Protein 2P2V (pdb70)

Radius of gyration: 18.04 Å; Cα contacts (8 Å, |Δi|>4): 450; chains: 1; bounding box: 40×43×48 Å

B-factor: mean 37.44, std 13.68, range [16.28, 76.36]

Sequence (275 aa):
RMENELIVSKNMQNIIIAGNGPSLKNINYKRLPREYDVFRCNQFYFEDKYYLGKKIKAVFFNPGVFLQQYHTAKQLILKNEYEIKNIFCSTFNLPFIESNDFLHHQFYNFFPDAKLGYEVIENLKEFYAYIKYNEIYFNKRITSGVYMCAIAIALGYKTIYLCGIDFYEGDVIYPFEAMSTNIKTIFPGDFKPSNCHSKEYDIEALKLLKSIYKVNIYALCDDSILANHFPLSININNNFTLENKHNNSINDILLTDNTPGVSFYKNNQLKADNKIM

InterPro domains:
  IPR009251 Alpha-2,3-sialyltransferase [PF06002] (18-263)
  IPR036715 Alpha-2,3-sialyltransferase superfamily [SSF102414] (16-272)
  IPR059418 Repeat of unknown function DUF8374 [PF28160] (266-428)

CATH classification: 3.90.1480.10

Nearest PDB structures (foldseek):
  2p2v-assembly1_A  TM=1.004E+00  e=3.697E-59  Campylobacter jejuni
  2x62-assembly2_B  TM=9.585E-01  e=3.364E-35  Campylobacter jejuni
  2x61-assembly1_A  TM=9.652E-01  e=4.615E-35  Campylobacter jejuni
  1ro7-assembly1_A  TM=9.612E-01  e=1.441E-34  Campylobacter jejuni
  1ro8-assembly1_A  TM=9.718E-01  e=8.473E-34  Campylobacter jejuni

Structure (mmCIF, N/CA/C/O backbone):
data_2P2V
#
_entry.id   2P2V
#
_cell.length_a   112.388
_cell.length_b   112.388
_cell.length_c   58.757
_cell.angle_alpha   90.000
_cell.angle_beta   90.000
_cell.angle_gamma   90.000
#
_symmetry.space_group_name_H-M   'I 4'
#
loop_
_entity.id
_entity.type
_entity.pdbx_description
1 polymer Alpha-2,3-sialyltransferase
2 non-polymer 'CHLORIDE ION'
3 non-polymer 1,2-ETHANEDIOL
4 non-polymer "CYTIDINE-5'-MONOPHOSPHATE-3-FLUORO-N-ACETYL-NEURAMINIC ACID"
5 water water
#
loop_
_atom_site.group_PDB
_atom_site.id
_atom_site.type_symbol
_atom_site.label_atom_id
_atom_site.label_alt_id
_atom_site.label_comp_id
_atom_site.label_asym_id
_atom_site.label_entity_id
_atom_site.label_seq_id
_atom_site.pdbx_PDB_ins_code
_atom_site.Cartn_x
_atom_site.Cartn_y
_atom_site.Cartn_z
_atom_site.occupancy
_atom_site.B_iso_or_equiv
_atom_site.auth_seq_id
_atom_site.auth_comp_id
_atom_site.auth_asym_id
_atom_site.auth_atom_id
_atom_site.pdbx_PDB_model_num
ATOM 1 N N . ARG A 1 8 ? 27.391 -8.621 4.878 1.00 55.13 5 ARG A N 1
ATOM 2 C CA . ARG A 1 8 ? 26.464 -8.051 5.919 1.00 54.80 5 ARG A CA 1
ATOM 3 C C . ARG A 1 8 ? 26.502 -6.507 6.006 1.00 54.26 5 ARG A C 1
ATOM 4 O O . ARG A 1 8 ? 27.491 -5.917 6.462 1.00 54.40 5 ARG A O 1
ATOM 6 N N . MET A 1 9 ? 25.427 -5.861 5.556 1.00 53.30 6 MET A N 1
ATOM 7 C CA . MET A 1 9 ? 25.228 -4.438 5.813 1.00 52.37 6 MET A CA 1
ATOM 8 C C . MET A 1 9 ? 24.580 -4.248 7.206 1.00 51.60 6 MET A C 1
ATOM 9 O O . MET A 1 9 ? 24.091 -5.212 7.806 1.00 50.89 6 MET A O 1
ATOM 14 N N . GLU A 1 10 ? 24.576 -3.013 7.712 1.00 50.64 7 GLU A N 1
ATOM 15 C CA . GLU A 1 10 ? 23.727 -2.662 8.858 1.00 49.87 7 GLU A CA 1
ATOM 16 C C . GLU A 1 10 ? 22.258 -2.606 8.416 1.00 50.55 7 GLU A C 1
ATOM 17 O O . GLU A 1 10 ? 21.951 -2.095 7.331 1.00 49.82 7 GLU A O 1
ATOM 23 N N . ASN A 1 11 ? 21.354 -3.101 9.262 1.00 50.99 8 ASN A N 1
ATOM 24 C CA . ASN A 1 11 ? 19.912 -2.991 9.015 1.00 51.84 8 ASN A CA 1
ATOM 25 C C . ASN A 1 11 ? 19.414 -1.566 9.038 1.00 51.65 8 ASN A C 1
ATOM 26 O O . ASN A 1 11 ? 18.497 -1.200 8.295 1.00 52.20 8 ASN A O 1
ATOM 31 N N . GLU A 1 12 ? 20.021 -0.758 9.902 1.00 50.45 9 GLU A N 1
ATOM 32 C CA . GLU A 1 12 ? 19.650 0.643 10.050 1.00 49.75 9 GLU A CA 1
ATOM 33 C C . GLU A 1 12 ? 20.907 1.376 10.468 1.00 46.73 9 GLU A C 1
ATOM 34 O O . GLU A 1 12 ? 21.728 0.831 11.223 1.00 46.46 9 GLU A O 1
ATOM 40 N N . LEU A 1 13 ? 21.077 2.590 9.966 1.00 43.97 10 LEU A N 1
ATOM 41 C CA . LEU A 1 13 ? 22.194 3.430 10.389 1.00 41.82 10 LEU A CA 1
ATOM 42 C C . LEU A 1 13 ? 21.721 4.262 11.602 1.00 41.82 10 LEU A C 1
ATOM 43 O O . LEU A 1 13 ? 20.966 5.219 11.451 1.00 40.93 10 LEU A O 1
ATOM 48 N N . ILE A 1 14 ? 22.186 3.890 12.798 1.00 41.61 11 ILE A N 1
ATOM 49 C CA . ILE A 1 14 ? 21.783 4.568 14.030 1.00 42.58 11 ILE A CA 1
ATOM 50 C C . ILE A 1 14 ? 22.978 5.356 14.590 1.00 42.06 11 ILE A C 1
ATOM 51 O O . ILE A 1 14 ? 24.033 4.786 14.853 1.00 42.88 11 ILE A O 1
ATOM 56 N N . VAL A 1 15 ? 22.815 6.671 14.701 1.00 42.11 12 VAL A N 1
ATOM 57 C CA . VAL A 1 15 ? 23.828 7.565 15.273 1.00 41.98 12 VAL A CA 1
ATOM 58 C C . VAL A 1 15 ? 23.518 7.647 16.791 1.00 43.27 12 VAL A C 1
ATOM 59 O O . VAL A 1 15 ? 22.386 7.958 17.171 1.00 42.50 12 VAL A O 1
ATOM 63 N N . SER A 1 16 ? 24.493 7.332 17.643 1.00 44.50 13 SER A N 1
ATOM 64 C CA . SER A 1 16 ? 24.325 7.553 19.091 1.00 46.76 13 SER A CA 1
ATOM 65 C C . SER A 1 16 ? 24.729 8.967 19.491 1.00 47.18 13 SER A C 1
ATOM 66 O O . SER A 1 16 ? 25.622 9.542 18.892 1.00 47.02 13 SER A O 1
ATOM 69 N N . LYS A 1 17 ? 24.104 9.502 20.546 1.00 48.52 14 LYS A N 1
ATOM 70 C CA . LYS A 1 17 ? 24.473 10.826 21.104 1.00 49.70 14 LYS A CA 1
ATOM 71 C C . LYS A 1 17 ? 25.973 11.024 21.412 1.00 48.82 14 LYS A C 1
ATOM 72 O O . LYS A 1 17 ? 26.474 12.146 21.401 1.00 49.59 14 LYS A O 1
ATOM 78 N N . ASN A 1 18 ? 26.688 9.931 21.650 1.00 48.31 15 ASN A N 1
ATOM 79 C CA . ASN A 1 18 ? 28.098 9.985 22.056 1.00 47.22 15 ASN A CA 1
ATOM 80 C C . ASN A 1 18 ? 29.088 10.169 20.924 1.00 46.13 15 ASN A C 1
ATOM 81 O O . ASN A 1 18 ? 30.265 10.421 21.175 1.00 46.11 15 ASN A O 1
ATOM 86 N N . MET A 1 19 ? 28.626 10.028 19.672 1.00 44.36 16 MET A N 1
ATOM 87 C CA . MET A 1 19 ? 29.494 10.220 18.533 1.00 41.53 16 MET A CA 1
ATOM 88 C C . MET A 1 19 ? 28.632 10.754 17.381 1.00 40.64 16 MET A C 1
ATOM 89 O O . MET A 1 19 ? 27.901 9.998 16.740 1.00 40.73 16 MET A O 1
ATOM 94 N N . GLN A 1 20 ? 28.708 12.059 17.150 1.00 38.16 17 GLN A N 1
ATOM 95 C CA . GLN A 1 20 ? 2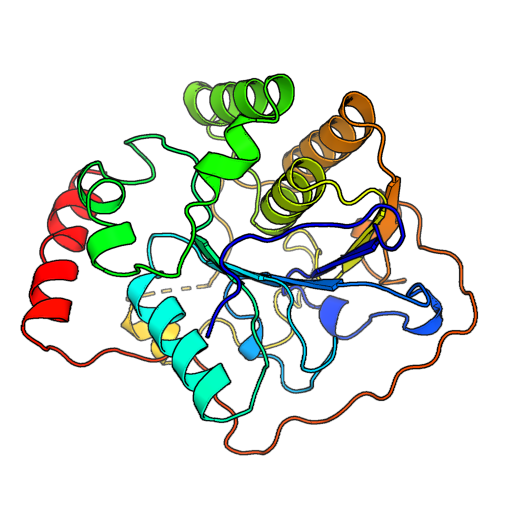7.864 12.713 16.153 1.00 36.26 17 GLN A CA 1
ATOM 96 C C . GLN A 1 20 ? 28.694 13.415 15.088 1.00 33.51 17 GLN A C 1
ATOM 97 O O . GLN A 1 20 ? 28.245 14.380 14.468 1.00 32.92 17 GLN A O 1
ATOM 103 N N . ASN A 1 21 ? 29.909 12.916 14.852 1.00 31.73 18 ASN A N 1
ATOM 104 C CA . ASN A 1 21 ? 30.828 13.526 13.922 1.00 30.60 18 ASN A CA 1
ATOM 105 C C . ASN A 1 21 ? 30.861 12.743 12.619 1.00 28.60 18 ASN A C 1
ATOM 106 O O . ASN A 1 21 ? 31.007 11.537 12.639 1.00 27.93 18 ASN A O 1
ATOM 111 N N . ILE A 1 22 ? 30.839 13.460 11.522 1.00 27.73 19 ILE A N 1
ATOM 112 C CA . ILE A 1 22 ? 30.843 12.753 10.235 1.00 27.48 19 ILE A CA 1
ATOM 113 C C . ILE A 1 22 ? 31.813 13.460 9.314 1.00 26.23 19 ILE A C 1
ATOM 114 O O . ILE A 1 22 ? 31.834 14.683 9.257 1.00 28.54 19 ILE A O 1
ATOM 119 N N . ILE A 1 23 ? 32.634 12.693 8.595 1.00 26.62 20 ILE A N 1
ATOM 120 C CA . ILE A 1 23 ? 33.477 13.230 7.559 1.00 26.58 20 ILE A CA 1
ATOM 121 C C . ILE A 1 23 ? 32.777 12.817 6.278 1.00 28.32 20 ILE A C 1
ATOM 122 O O . ILE A 1 23 ? 32.416 11.639 6.140 1.00 28.36 20 ILE A O 1
ATOM 127 N N . ILE A 1 24 ? 32.622 13.789 5.385 1.00 28.17 21 ILE A N 1
ATOM 128 C CA . ILE A 1 24 ? 31.912 13.659 4.145 1.00 28.66 21 ILE A CA 1
ATOM 129 C C . ILE A 1 24 ? 32.871 14.060 3.047 1.00 29.65 21 ILE A C 1
ATOM 130 O O . ILE A 1 24 ? 33.318 15.215 2.981 1.00 31.38 21 ILE A O 1
ATOM 135 N N . ALA A 1 25 ? 33.226 13.096 2.195 1.00 29.79 22 ALA A N 1
ATOM 136 C CA . ALA A 1 25 ? 34.210 13.344 1.160 1.00 29.59 22 ALA A CA 1
ATOM 137 C C . ALA A 1 25 ? 33.656 13.293 -0.241 1.00 30.84 22 ALA A C 1
ATOM 138 O O . ALA A 1 25 ? 33.017 12.296 -0.645 1.00 30.08 22 ALA A O 1
ATOM 140 N N . GLY A 1 26 ? 33.875 14.378 -0.975 1.00 31.36 23 GLY A N 1
ATOM 141 C CA . GLY A 1 26 ? 33.700 14.380 -2.429 1.00 30.48 23 GLY A CA 1
ATOM 142 C C . GLY A 1 26 ? 34.933 13.737 -3.033 1.00 31.84 23 GLY A C 1
ATOM 143 O O . GLY A 1 26 ? 35.826 13.237 -2.329 1.00 29.99 23 GLY A O 1
ATOM 144 N N . ASN A 1 27 ? 34.998 13.755 -4.359 1.00 31.09 24 ASN A N 1
ATOM 145 C CA . ASN A 1 27 ? 36.130 13.159 -5.029 1.00 33.79 24 ASN A CA 1
ATOM 146 C C . ASN A 1 27 ? 36.951 14.195 -5.806 1.00 34.43 24 ASN A C 1
ATOM 147 O O . ASN A 1 27 ? 37.619 13.840 -6.755 1.00 35.93 24 ASN A O 1
ATOM 152 N N . GLY A 1 28 ? 36.880 15.456 -5.379 1.00 35.06 25 GLY A N 1
ATOM 153 C CA . GLY A 1 28 ? 37.701 16.527 -5.931 1.00 36.64 25 GLY A CA 1
ATOM 154 C C . GLY A 1 28 ? 39.174 16.393 -5.585 1.00 37.34 25 GLY A C 1
ATOM 155 O O . GLY A 1 28 ? 39.562 15.557 -4.743 1.00 37.49 25 GLY A O 1
ATOM 156 N N . PRO A 1 29 ? 40.018 17.234 -6.216 1.00 37.38 26 PRO A N 1
ATOM 157 C CA . PRO A 1 29 ? 41.471 17.127 -6.039 1.00 37.51 26 PRO A CA 1
ATOM 158 C C . PRO A 1 29 ? 41.880 17.269 -4.575 1.00 37.35 26 PRO A C 1
ATOM 159 O O . PRO A 1 29 ? 42.842 16.645 -4.151 1.00 36.78 26 PRO A O 1
ATOM 163 N N . SER A 1 30 ? 41.123 18.034 -3.801 1.00 37.06 27 SER A N 1
ATOM 164 C CA . SER A 1 30 ? 41.485 18.301 -2.426 1.00 38.23 27 SER A CA 1
ATOM 165 C C . SER A 1 30 ? 41.378 17.087 -1.526 1.00 38.63 27 SER A C 1
ATOM 166 O O . SER A 1 30 ? 41.762 17.124 -0.349 1.00 38.75 27 SER A O 1
ATOM 169 N N . LEU A 1 31 ? 40.854 15.985 -2.049 1.00 39.12 28 LEU A N 1
ATOM 170 C CA . LEU A 1 31 ? 40.887 14.734 -1.278 1.00 39.62 28 LEU A CA 1
ATOM 171 C C . LEU A 1 31 ? 42.348 14.349 -0.979 1.00 40.27 28 LEU A C 1
ATOM 172 O O . LEU A 1 31 ? 42.645 13.732 0.041 1.00 40.35 28 LEU A O 1
ATOM 177 N N . LYS A 1 32 ? 43.243 14.717 -1.889 1.00 41.54 29 LYS A N 1
ATOM 178 C CA . LYS A 1 32 ? 44.680 14.458 -1.760 1.00 43.25 29 LYS A CA 1
ATOM 179 C C . LYS A 1 32 ? 45.372 15.420 -0.766 1.00 43.63 29 LYS A C 1
ATOM 180 O O . LYS A 1 32 ? 46.509 15.166 -0.325 1.00 44.43 29 LYS A O 1
ATOM 186 N N . ASN A 1 33 ? 44.689 16.507 -0.405 1.00 43.35 30 ASN A N 1
ATOM 187 C CA . ASN A 1 33 ? 45.270 17.574 0.412 1.00 42.87 30 ASN A CA 1
ATOM 188 C C . ASN A 1 33 ? 44.488 17.822 1.704 1.00 41.44 30 ASN A C 1
ATOM 189 O O . ASN A 1 33 ? 44.302 18.979 2.106 1.00 41.99 30 ASN A O 1
ATOM 194 N N . ILE A 1 34 ? 44.028 16.751 2.355 1.00 38.55 31 ILE A N 1
ATOM 195 C CA . ILE A 1 34 ? 43.384 16.842 3.663 1.00 37.33 31 ILE A CA 1
ATOM 196 C C . ILE A 1 34 ? 44.433 17.193 4.718 1.00 37.29 31 ILE A C 1
ATOM 197 O O . ILE A 1 34 ? 45.540 16.656 4.683 1.00 36.60 31 ILE A O 1
ATOM 202 N N . ASN A 1 35 ? 44.078 18.085 5.646 1.00 37.09 32 ASN A N 1
ATOM 203 C CA . ASN A 1 35 ? 44.965 18.379 6.765 1.00 36.85 32 ASN A CA 1
ATOM 204 C C . ASN A 1 35 ? 44.572 17.464 7.893 1.00 36.08 32 ASN A C 1
ATOM 205 O O . ASN A 1 35 ? 43.632 17.747 8.626 1.00 35.51 32 ASN A O 1
ATOM 210 N N . TYR A 1 36 ? 45.270 16.338 8.038 1.00 35.90 33 TYR A N 1
ATOM 211 C CA . TYR A 1 36 ? 44.802 15.322 8.975 1.00 35.61 33 TYR A CA 1
ATOM 212 C C . TYR A 1 36 ? 44.852 15.778 10.405 1.00 36.57 33 TYR A C 1
ATOM 213 O O . TYR A 1 36 ? 44.207 15.200 11.278 1.00 36.07 33 TYR A O 1
ATOM 222 N N . LYS A 1 37 ? 45.607 16.844 10.659 1.00 38.62 34 LYS A N 1
ATOM 223 C CA . LYS A 1 37 ? 45.670 17.377 12.035 1.00 40.36 34 LYS A CA 1
ATOM 224 C C . LYS A 1 37 ? 44.324 17.952 12.555 1.00 39.89 34 LYS A C 1
ATOM 225 O O . LYS A 1 37 ? 44.087 18.019 13.772 1.00 40.66 34 LYS A O 1
ATOM 231 N N . ARG A 1 38 ? 43.462 18.347 11.606 1.00 39.71 35 ARG A N 1
ATOM 232 C CA . ARG A 1 38 ? 42.145 18.938 11.830 1.00 38.33 35 ARG A CA 1
ATOM 233 C C . ARG A 1 38 ? 40.976 17.932 11.993 1.00 39.14 35 ARG A C 1
ATOM 234 O O . ARG A 1 38 ? 39.867 18.333 12.361 1.00 38.08 35 ARG A O 1
ATOM 242 N N . LEU A 1 39 ? 41.196 16.646 11.707 1.00 38.17 36 LEU A N 1
ATOM 243 C CA . LEU A 1 39 ? 40.147 15.633 11.943 1.00 37.98 36 LEU A CA 1
ATOM 244 C C . LEU A 1 39 ? 39.850 15.548 13.433 1.00 38.77 36 LEU A C 1
ATOM 245 O O . LEU A 1 39 ? 40.790 15.674 14.248 1.00 40.01 36 LEU A O 1
ATOM 250 N N . PRO A 1 40 ? 38.573 15.339 13.814 1.00 37.78 37 PRO A N 1
ATOM 251 C CA . PRO A 1 40 ? 38.290 15.083 15.217 1.00 37.87 37 PRO A CA 1
ATOM 252 C C . PRO A 1 40 ? 38.792 13.710 15.628 1.00 37.81 37 PRO A C 1
ATOM 253 O O . PRO A 1 40 ? 39.134 12.902 14.766 1.00 36.97 37 PRO A O 1
ATOM 257 N N . ARG A 1 41 ? 38.803 13.445 16.931 1.00 38.40 38 ARG A N 1
ATOM 258 C CA . ARG A 1 41 ? 39.219 12.141 17.470 1.00 39.85 38 ARG A CA 1
ATOM 259 C C . ARG A 1 41 ? 38.362 10.975 16.983 1.00 38.47 38 ARG A C 1
ATOM 260 O O . ARG A 1 41 ? 38.870 9.884 16.728 1.00 38.40 38 ARG A O 1
ATOM 268 N N . GLU A 1 42 ? 37.055 11.208 16.918 1.00 37.75 39 GLU A N 1
ATOM 269 C CA . GLU A 1 42 ? 36.123 10.156 16.550 1.00 37.03 39 GLU A CA 1
ATOM 270 C C . GLU A 1 42 ? 35.253 10.638 15.425 1.00 34.44 39 GLU A C 1
ATOM 271 O O . GLU A 1 42 ? 34.895 11.809 15.363 1.00 32.38 39 GLU A O 1
ATOM 277 N N . TYR A 1 43 ? 34.930 9.726 14.511 1.00 33.34 40 TYR A N 1
ATOM 278 C CA . TYR A 1 43 ? 34.120 10.095 13.369 1.00 31.06 40 TYR A CA 1
ATOM 279 C C . TYR A 1 43 ? 33.763 8.837 12.546 1.00 29.41 40 TYR A C 1
ATOM 280 O O . TYR A 1 43 ? 34.452 7.821 12.614 1.00 28.82 40 TYR A O 1
ATOM 289 N N . ASP A 1 44 ? 32.671 8.962 11.788 1.00 28.25 41 ASP A N 1
ATOM 290 C CA . ASP A 1 44 ? 32.284 7.996 10.704 1.00 27.39 41 ASP A CA 1
ATOM 291 C C . ASP A 1 44 ? 32.619 8.701 9.407 1.00 24.83 41 ASP A C 1
ATOM 292 O O . ASP A 1 44 ? 32.799 9.917 9.368 1.00 25.86 41 ASP A O 1
ATOM 297 N N . VAL A 1 45 ? 32.668 7.963 8.286 1.00 24.46 42 VAL A N 1
ATOM 298 C CA . VAL A 1 45 ? 33.061 8.559 7.035 1.00 23.30 42 VAL A CA 1
ATOM 299 C C . VAL A 1 45 ? 31.945 8.215 5.989 1.00 22.60 42 VAL A C 1
ATOM 300 O O . VAL A 1 45 ? 31.495 7.067 5.971 1.00 23.27 42 VAL A O 1
ATOM 304 N N . PHE A 1 46 ? 31.579 9.175 5.139 1.00 23.37 43 PHE A N 1
ATOM 305 C CA . PHE A 1 46 ? 30.670 8.913 3.993 1.00 23.07 43 PHE A CA 1
ATOM 306 C C . PHE A 1 46 ? 31.477 9.154 2.729 1.00 23.34 43 PHE A C 1
ATOM 307 O O . PHE A 1 46 ? 32.251 10.134 2.634 1.00 24.24 43 PHE A O 1
ATOM 315 N N . ARG A 1 47 ? 31.341 8.254 1.747 1.00 22.31 44 ARG A N 1
ATOM 316 C CA . ARG A 1 47 ? 32.006 8.460 0.468 1.00 22.40 44 ARG A CA 1
ATOM 317 C C . ARG A 1 47 ? 30.957 8.274 -0.635 1.00 22.87 44 ARG A C 1
ATOM 318 O O . ARG A 1 47 ? 29.891 7.690 -0.409 1.00 20.80 44 ARG A O 1
ATOM 326 N N . CYS A 1 48 ? 31.262 8.746 -1.851 1.00 23.25 45 CYS A N 1
ATOM 327 C CA . CYS A 1 48 ? 30.258 8.640 -2.877 1.00 23.44 45 CYS A CA 1
ATOM 328 C C . CYS A 1 48 ? 30.910 8.223 -4.184 1.00 24.42 45 CYS A C 1
ATOM 329 O O . CYS A 1 48 ? 32.139 8.370 -4.346 1.00 24.89 45 CYS A O 1
ATOM 332 N N . ASN A 1 49 ? 30.072 7.723 -5.082 1.00 23.57 46 ASN A N 1
ATOM 333 C CA . ASN A 1 49 ? 30.455 7.593 -6.487 1.00 23.66 46 ASN A CA 1
ATOM 334 C C . ASN A 1 49 ? 31.797 6.868 -6.659 1.00 24.55 46 ASN A C 1
ATOM 335 O O . ASN A 1 49 ? 31.949 5.782 -6.106 1.00 23.32 46 ASN A O 1
ATOM 340 N N . GLN A 1 50 ? 32.722 7.415 -7.475 1.00 26.99 47 GLN A N 1
ATOM 341 C CA . GLN A 1 50 ? 33.962 6.693 -7.747 1.00 28.80 47 GLN A CA 1
ATOM 342 C C . GLN A 1 50 ? 35.056 6.919 -6.681 1.00 28.61 47 GLN A C 1
ATOM 343 O O . GLN A 1 50 ? 36.207 7.154 -7.022 1.00 29.75 47 GLN A O 1
ATOM 349 N N . PHE A 1 51 ? 34.723 6.807 -5.394 1.00 29.03 48 PHE A N 1
ATOM 350 C CA . PHE A 1 51 ? 35.701 7.060 -4.338 1.00 28.68 48 PHE A CA 1
ATOM 351 C C . PHE A 1 51 ? 36.897 6.078 -4.421 1.00 28.88 48 PHE A C 1
ATOM 352 O O . PHE A 1 51 ? 38.042 6.405 -4.067 1.00 29.03 48 PHE A O 1
ATOM 360 N N . TYR A 1 52 ? 36.608 4.854 -4.847 1.00 28.36 49 TYR A N 1
ATOM 361 C CA . TYR A 1 52 ? 37.582 3.750 -4.854 1.00 28.37 49 TYR A CA 1
ATOM 362 C C . TYR A 1 52 ? 38.632 3.913 -5.965 1.00 28.38 49 TYR A C 1
ATOM 363 O O . TYR A 1 52 ? 39.606 3.134 -6.024 1.00 29.18 49 TYR A O 1
ATOM 372 N N . PHE A 1 53 ? 38.418 4.892 -6.827 1.00 29.40 50 PHE A N 1
ATOM 373 C CA . PHE A 1 53 ? 39.443 5.325 -7.790 1.00 31.54 50 PHE A CA 1
ATOM 374 C C . PHE A 1 53 ? 40.694 5.863 -7.071 1.00 33.04 50 PHE A C 1
ATOM 375 O O . PHE A 1 53 ? 41.790 5.884 -7.662 1.00 33.60 50 PHE A O 1
ATOM 383 N N . GLU A 1 54 ? 40.548 6.267 -5.803 1.00 32.78 51 GLU A N 1
ATOM 384 C CA . GLU A 1 54 ? 41.673 6.776 -5.001 1.00 33.40 51 GLU A CA 1
ATOM 385 C C . GLU A 1 54 ? 42.834 5.792 -4.962 1.00 34.20 51 GLU A C 1
ATOM 386 O O . GLU A 1 54 ? 42.633 4.585 -4.798 1.00 34.56 51 GLU A O 1
ATOM 392 N N . ASP A 1 55 ? 44.055 6.327 -5.097 1.00 35.99 52 ASP A N 1
ATOM 393 C CA . ASP A 1 55 ? 45.286 5.516 -5.134 1.00 36.80 52 ASP A CA 1
ATOM 394 C C . ASP A 1 55 ? 45.818 5.216 -3.726 1.00 36.45 52 ASP A C 1
ATOM 395 O O . ASP A 1 55 ? 46.646 4.324 -3.525 1.00 36.43 52 ASP A O 1
ATOM 400 N N . LYS A 1 56 ? 45.331 5.952 -2.737 1.00 34.88 53 LYS A N 1
ATOM 401 C CA . LYS A 1 56 ? 45.694 5.671 -1.357 1.00 34.89 53 LYS A CA 1
ATOM 402 C C . LYS A 1 56 ? 44.432 5.749 -0.532 1.00 33.77 53 LYS A C 1
ATOM 403 O O . LYS A 1 56 ? 43.445 6.345 -0.946 1.00 33.41 53 LYS A O 1
ATOM 409 N N . TYR A 1 57 ? 44.477 5.182 0.656 1.00 32.83 54 TYR A N 1
ATOM 410 C CA . TYR A 1 57 ? 43.340 5.257 1.533 1.00 33.21 54 TYR A CA 1
ATOM 411 C C . TYR A 1 57 ? 43.281 6.612 2.221 1.00 33.51 54 TYR A C 1
ATOM 412 O O . TYR A 1 57 ? 43.520 6.684 3.434 1.00 33.11 54 TYR A O 1
ATOM 421 N N . TYR A 1 58 ? 42.898 7.652 1.475 1.00 32.64 55 TYR A N 1
ATOM 422 C CA . TYR A 1 58 ? 42.879 9.035 2.043 1.00 33.92 55 TYR A CA 1
ATOM 423 C C . TYR A 1 58 ? 42.024 9.236 3.284 1.00 33.99 55 TYR A C 1
ATOM 424 O O . TYR A 1 58 ? 42.279 10.158 4.074 1.00 34.12 55 TYR A O 1
ATOM 433 N N . LEU A 1 59 ? 41.002 8.394 3.476 1.00 33.62 56 LEU A N 1
ATOM 434 C CA . LEU A 1 59 ? 40.199 8.458 4.694 1.00 33.05 56 LEU A CA 1
ATOM 435 C C . LEU A 1 59 ? 40.068 7.096 5.387 1.00 32.42 56 LEU A C 1
ATOM 436 O O . LEU A 1 59 ? 39.153 6.868 6.169 1.00 34.28 56 LEU A O 1
ATOM 441 N N . GLY A 1 60 ? 41.013 6.196 5.120 1.00 31.80 57 GLY A N 1
ATOM 442 C CA . GLY A 1 60 ? 41.038 4.899 5.772 1.00 31.33 57 GLY A CA 1
ATOM 443 C C . GLY A 1 60 ? 40.140 3.913 5.024 1.00 32.44 57 GLY A C 1
ATOM 444 O O . GLY A 1 60 ? 39.637 4.214 3.933 1.00 31.85 57 GLY A O 1
ATOM 445 N N . LYS A 1 61 ? 39.959 2.741 5.626 1.00 32.58 58 LYS A N 1
ATOM 446 C CA . LYS A 1 61 ? 39.316 1.606 4.958 1.00 33.69 58 LYS A CA 1
ATOM 447 C C . LYS A 1 61 ? 37.867 1.424 5.386 1.00 32.18 58 LYS A C 1
ATOM 448 O O . LYS A 1 61 ? 37.116 0.683 4.725 1.00 32.20 58 LYS A O 1
ATOM 454 N N . LYS A 1 62 ? 37.488 2.046 6.521 1.00 31.55 59 LYS A N 1
ATOM 455 C CA . LYS A 1 62 ? 36.158 1.888 7.110 1.00 30.68 59 LYS A CA 1
ATOM 456 C C . LYS A 1 62 ? 35.210 3.006 6.674 1.00 29.87 59 LYS A C 1
ATOM 457 O O . LYS A 1 62 ? 35.378 4.168 7.065 1.00 28.63 59 LYS A O 1
ATOM 463 N N . ILE A 1 63 ? 34.280 2.656 5.767 1.00 27.78 60 ILE A N 1
ATOM 464 C CA . ILE A 1 63 ? 33.243 3.573 5.316 1.00 25.86 60 ILE A CA 1
ATOM 465 C C . ILE A 1 63 ? 31.891 3.276 5.997 1.00 26.35 60 ILE A C 1
ATOM 466 O O . ILE A 1 63 ? 31.387 2.125 5.969 1.00 27.06 60 ILE A O 1
ATOM 471 N N . LYS A 1 64 ? 31.308 4.270 6.668 1.00 25.21 61 LYS A N 1
ATOM 472 C CA . LYS A 1 64 ? 30.031 4.088 7.273 1.00 24.72 61 LYS A CA 1
ATOM 473 C C . LYS A 1 64 ? 28.918 3.983 6.213 1.00 23.93 61 LYS A C 1
ATOM 474 O O . LYS A 1 64 ? 28.044 3.133 6.328 1.00 24.30 61 LYS A O 1
ATOM 480 N N . ALA A 1 65 ? 28.937 4.821 5.192 1.00 23.04 62 ALA A N 1
ATOM 481 C CA . ALA A 1 65 ? 27.933 4.614 4.128 1.00 21.97 62 ALA A CA 1
ATOM 482 C C . ALA A 1 65 ? 28.575 5.067 2.846 1.00 21.86 62 ALA A C 1
ATOM 483 O O . ALA A 1 65 ? 29.297 6.049 2.826 1.00 22.38 62 ALA A O 1
ATOM 485 N N . VAL A 1 66 ? 28.205 4.407 1.750 1.00 22.13 63 VAL A N 1
ATOM 486 C CA . VAL A 1 66 ? 28.569 4.919 0.455 1.00 21.50 63 VAL A CA 1
ATOM 487 C C . VAL A 1 66 ? 27.323 5.326 -0.268 1.00 19.89 63 VAL A C 1
ATOM 488 O O . VAL A 1 66 ? 26.237 4.797 0.016 1.00 20.13 63 VAL A O 1
ATOM 492 N N . PHE A 1 67 ? 27.474 6.208 -1.270 1.00 19.13 64 PHE A N 1
ATOM 493 C CA . PHE A 1 67 ? 26.293 6.791 -1.912 1.00 19.50 64 PHE A CA 1
ATOM 494 C C . PHE A 1 67 ? 26.528 6.746 -3.392 1.00 19.94 64 PHE A C 1
ATOM 495 O O . PHE A 1 67 ? 27.562 7.224 -3.857 1.00 20.91 64 PHE A O 1
ATOM 503 N N . PHE A 1 68 ? 25.543 6.234 -4.110 1.00 20.77 65 PHE A N 1
ATOM 504 C CA . PHE A 1 68 ? 25.674 6.074 -5.602 1.00 18.62 65 PHE A CA 1
ATOM 505 C C . PHE A 1 68 ? 24.420 6.574 -6.307 1.00 20.19 65 PHE A C 1
ATOM 506 O O . PHE A 1 68 ? 23.278 6.474 -5.797 1.00 20.54 65 PHE A O 1
ATOM 514 N N . ASN A 1 69 ? 24.605 7.058 -7.541 1.00 18.72 66 ASN A N 1
ATOM 515 C CA . ASN A 1 69 ? 23.523 7.596 -8.331 1.00 21.25 66 ASN A CA 1
ATOM 516 C C . ASN A 1 69 ? 22.742 6.470 -9.044 1.00 22.65 66 ASN A C 1
ATOM 517 O O . ASN A 1 69 ? 23.289 5.390 -9.353 1.00 23.00 66 ASN A O 1
ATOM 522 N N . PRO A 1 70 ? 21.458 6.693 -9.262 1.00 23.83 67 PRO A N 1
ATOM 523 C CA . PRO A 1 70 ? 20.593 5.633 -9.732 1.00 23.94 67 PRO A CA 1
ATOM 524 C C . PRO A 1 70 ? 21.055 5.120 -11.085 1.00 24.27 67 PRO A C 1
ATOM 525 O O . PRO A 1 70 ? 20.882 3.966 -11.358 1.00 24.71 67 PRO A O 1
ATOM 529 N N . GLY A 1 71 ? 21.590 6.009 -11.907 1.00 25.21 68 GLY A N 1
ATOM 530 C CA . GLY A 1 71 ? 21.891 5.661 -13.342 1.00 25.36 68 GLY A CA 1
ATOM 531 C C . GLY A 1 71 ? 23.013 4.637 -13.521 1.00 26.25 68 GLY A C 1
ATOM 532 O O . GLY A 1 71 ? 23.096 3.974 -14.561 1.00 25.59 68 GLY A O 1
ATOM 533 N N . VAL A 1 72 ? 23.867 4.500 -12.508 1.00 24.77 69 VAL A N 1
ATOM 534 C CA . VAL A 1 72 ? 24.948 3.524 -12.485 1.00 23.99 69 VAL A CA 1
ATOM 535 C C . VAL A 1 72 ? 24.847 2.679 -11.244 1.00 22.12 69 VAL A C 1
ATOM 536 O O . VAL A 1 72 ? 25.779 1.988 -10.905 1.00 21.49 69 VAL A O 1
ATOM 540 N N . PHE A 1 73 ? 23.682 2.655 -10.603 1.00 20.99 70 PHE A N 1
ATOM 541 C CA . PHE A 1 73 ? 23.611 1.868 -9.319 1.00 19.55 70 PHE A CA 1
ATOM 542 C C . PHE A 1 73 ? 23.901 0.407 -9.491 1.00 20.20 70 PHE A C 1
ATOM 543 O O . PHE A 1 73 ? 24.537 -0.228 -8.656 1.00 18.34 70 PHE A O 1
ATOM 551 N N . LEU A 1 74 ? 23.372 -0.189 -10.580 1.00 19.79 71 LEU A N 1
ATOM 552 C CA . LEU A 1 74 ? 23.625 -1.615 -10.783 1.00 21.43 71 LEU A CA 1
ATOM 553 C C . LEU A 1 74 ? 25.108 -1.951 -10.751 1.00 20.10 71 LEU A C 1
ATOM 554 O O . LEU A 1 74 ? 25.506 -2.906 -10.090 1.00 19.24 71 LEU A O 1
ATOM 559 N N . GLN A 1 75 ? 25.918 -1.216 -11.532 1.00 21.75 72 GLN A N 1
ATOM 560 C CA . GLN A 1 75 ? 27.362 -1.461 -11.552 1.00 22.14 72 GLN A CA 1
ATOM 561 C C . GLN A 1 75 ? 28.019 -1.086 -10.195 1.00 22.15 72 GLN A C 1
ATOM 562 O O . GLN A 1 75 ? 28.871 -1.817 -9.678 1.00 21.00 72 GLN A O 1
ATOM 568 N N . GLN A 1 76 ? 27.570 0.010 -9.591 1.00 21.02 73 GLN A N 1
ATOM 569 C CA . GLN A 1 76 ? 28.253 0.441 -8.354 1.00 20.89 73 GLN A CA 1
ATOM 570 C C . GLN A 1 76 ? 27.955 -0.523 -7.211 1.00 20.69 73 GLN A C 1
ATOM 571 O O . GLN A 1 76 ? 28.811 -0.747 -6.309 1.00 22.24 73 GLN A O 1
ATOM 577 N N . TYR A 1 77 ? 26.727 -1.030 -7.167 1.00 20.53 74 TYR A N 1
ATOM 578 C CA . TYR A 1 77 ? 26.358 -2.031 -6.122 1.00 20.50 74 TYR A CA 1
ATOM 579 C C . TYR A 1 77 ? 27.279 -3.253 -6.199 1.00 21.83 74 TYR A C 1
ATOM 580 O O . TYR A 1 77 ? 27.820 -3.705 -5.231 1.00 20.39 74 TYR A O 1
ATOM 589 N N . HIS A 1 78 ? 27.449 -3.779 -7.420 1.00 21.68 75 HIS A N 1
ATOM 590 C CA . HIS A 1 78 ? 28.345 -4.893 -7.656 1.00 21.12 75 HIS A CA 1
ATOM 591 C C . HIS A 1 78 ? 29.805 -4.502 -7.292 1.00 20.81 75 HIS A C 1
ATOM 592 O O . HIS A 1 78 ? 30.524 -5.272 -6.642 1.00 23.07 75 HIS A O 1
ATOM 599 N N . THR A 1 79 ? 30.221 -3.298 -7.639 1.00 21.12 76 THR A N 1
ATOM 600 C CA . THR A 1 79 ? 31.603 -2.846 -7.346 1.00 21.99 76 THR A CA 1
ATOM 601 C C . THR A 1 79 ? 31.785 -2.814 -5.836 1.00 22.37 76 THR A C 1
ATOM 602 O O . THR A 1 79 ? 32.771 -3.321 -5.317 1.00 22.53 76 THR A O 1
ATOM 606 N N . ALA A 1 80 ? 30.821 -2.215 -5.152 1.00 21.97 77 ALA A N 1
ATOM 607 C CA . ALA A 1 80 ? 30.889 -2.206 -3.667 1.00 21.37 77 ALA A CA 1
ATOM 608 C C . ALA A 1 80 ? 30.933 -3.597 -2.998 1.00 22.22 77 ALA A C 1
ATOM 609 O O . ALA A 1 80 ? 31.657 -3.798 -1.981 1.00 22.66 77 ALA A O 1
ATOM 611 N N . LYS A 1 81 ? 30.147 -4.557 -3.483 1.00 20.83 78 LYS A N 1
ATOM 612 C CA . LYS A 1 81 ? 30.185 -5.931 -3.006 1.00 22.42 78 LYS A CA 1
ATOM 613 C C . LYS A 1 81 ? 31.555 -6.556 -3.283 1.00 23.33 78 LYS A C 1
ATOM 614 O O . LYS A 1 81 ? 32.068 -7.246 -2.426 1.00 24.80 78 LYS A O 1
ATOM 620 N N . GLN A 1 82 ? 32.153 -6.247 -4.423 1.00 23.16 79 GLN A N 1
ATOM 621 C CA . GLN A 1 82 ? 33.508 -6.737 -4.672 1.00 25.08 79 GLN A CA 1
ATOM 622 C C . GLN A 1 82 ? 34.598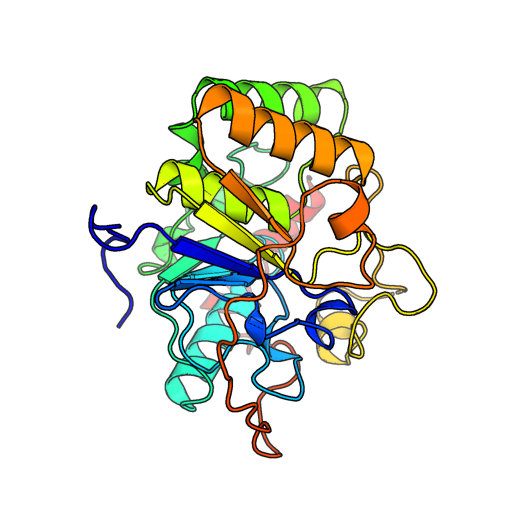 -6.050 -3.796 1.00 25.93 79 GLN A C 1
ATOM 623 O O . GLN A 1 82 ? 35.546 -6.706 -3.396 1.00 26.68 79 GLN A O 1
ATOM 629 N N . LEU A 1 83 ? 34.462 -4.749 -3.539 1.00 26.49 80 LEU A N 1
ATOM 630 C CA . LEU A 1 83 ? 35.378 -4.029 -2.638 1.00 27.15 80 LEU A CA 1
ATOM 631 C C . LEU A 1 83 ? 35.335 -4.709 -1.307 1.00 27.12 80 LEU A C 1
ATOM 632 O O . LEU A 1 83 ? 36.364 -4.870 -0.661 1.00 29.05 80 LEU A O 1
ATOM 637 N N . ILE A 1 84 ? 34.144 -5.118 -0.886 1.00 27.54 81 ILE A N 1
ATOM 638 C CA . ILE A 1 84 ? 33.935 -5.719 0.443 1.00 28.87 81 ILE A CA 1
ATOM 639 C C . ILE A 1 84 ? 34.506 -7.141 0.501 1.00 30.79 81 ILE A C 1
ATOM 640 O O . ILE A 1 84 ? 35.291 -7.468 1.405 1.00 31.47 81 ILE A O 1
ATOM 645 N N . LEU A 1 85 ? 34.073 -7.983 -0.443 1.00 31.38 82 LEU A N 1
ATOM 646 C CA . LEU A 1 85 ? 34.623 -9.334 -0.603 1.00 32.57 82 LEU A CA 1
ATOM 647 C C . LEU A 1 85 ? 36.154 -9.402 -0.749 1.00 33.35 82 LEU A C 1
ATOM 648 O O . LEU A 1 85 ? 36.753 -10.381 -0.301 1.00 33.75 82 LEU A O 1
ATOM 653 N N . LYS A 1 86 ? 36.771 -8.422 -1.415 1.00 34.29 83 LYS A N 1
ATOM 654 C CA . LYS A 1 86 ? 38.216 -8.410 -1.654 1.00 35.80 83 LYS A CA 1
ATOM 655 C C . LYS A 1 86 ? 38.975 -7.742 -0.506 1.00 37.21 83 LYS A C 1
ATOM 656 O O . LYS A 1 86 ? 40.199 -7.515 -0.607 1.00 36.35 83 LYS A O 1
ATOM 662 N N . ASN A 1 87 ? 38.238 -7.435 0.566 1.00 37.04 84 ASN A N 1
ATOM 663 C CA . ASN A 1 87 ? 38.745 -6.710 1.744 1.00 37.65 84 ASN A CA 1
ATOM 664 C C . ASN A 1 87 ? 39.429 -5.331 1.423 1.00 36.97 84 ASN A C 1
ATOM 665 O O . ASN A 1 87 ? 40.367 -4.914 2.123 1.00 37.34 84 ASN A O 1
ATOM 670 N N . GLU A 1 88 ? 38.997 -4.639 0.363 1.00 34.14 85 GLU A N 1
ATOM 671 C CA . GLU A 1 88 ? 39.552 -3.342 0.043 1.00 32.61 85 GLU A CA 1
ATOM 672 C C . GLU A 1 88 ? 38.945 -2.279 0.938 1.00 32.52 85 GLU A C 1
ATOM 673 O O . GLU A 1 88 ? 39.640 -1.379 1.379 1.00 32.62 85 GLU A O 1
ATOM 679 N N . TYR A 1 89 ? 37.653 -2.408 1.232 1.00 30.84 86 TYR A N 1
ATOM 680 C CA . TYR A 1 89 ? 37.008 -1.540 2.210 1.00 29.99 86 TYR A CA 1
ATOM 681 C C . TYR A 1 89 ? 36.013 -2.320 3.005 1.00 31.10 86 TYR A C 1
ATOM 682 O O . TYR A 1 89 ? 35.544 -3.387 2.581 1.00 30.51 86 TYR A O 1
ATOM 691 N N . GLU A 1 90 ? 35.655 -1.739 4.148 1.00 29.77 87 GLU A N 1
ATOM 692 C CA . GLU A 1 90 ? 34.554 -2.188 4.943 1.00 30.48 87 GLU A CA 1
ATOM 693 C C . GLU A 1 90 ? 33.486 -1.118 4.724 1.00 29.22 87 GLU A C 1
ATOM 694 O O . GLU A 1 90 ? 33.733 0.090 4.934 1.00 28.97 87 GLU A O 1
ATOM 700 N N . ILE A 1 91 ? 32.310 -1.554 4.287 1.00 27.78 88 ILE A N 1
ATOM 701 C CA . ILE A 1 91 ? 31.218 -0.628 3.925 1.00 26.12 88 ILE A CA 1
ATOM 702 C C . ILE A 1 91 ? 30.013 -1.083 4.693 1.00 27.13 88 ILE A C 1
ATOM 703 O O . ILE A 1 91 ? 29.519 -2.233 4.485 1.00 26.76 88 ILE A O 1
ATOM 708 N N . LYS A 1 92 ? 29.541 -0.239 5.621 1.00 24.46 89 LYS A N 1
ATOM 709 C CA . LYS A 1 92 ? 28.425 -0.614 6.455 1.00 25.04 89 LYS A CA 1
ATOM 710 C C . LYS A 1 92 ? 27.037 -0.406 5.875 1.00 24.28 89 LYS A C 1
ATOM 711 O O . LYS A 1 92 ? 26.097 -1.073 6.299 1.00 24.96 89 LYS A O 1
ATOM 717 N N . ASN A 1 93 ? 26.910 0.494 4.907 1.00 23.42 90 ASN A N 1
ATOM 718 C CA . ASN A 1 93 ? 25.591 0.812 4.378 1.00 22.78 90 ASN A CA 1
ATOM 719 C C . ASN A 1 93 ? 25.772 1.250 2.949 1.00 22.07 90 ASN A C 1
ATOM 720 O O . ASN A 1 93 ? 26.729 1.895 2.631 1.00 21.99 90 ASN A O 1
ATOM 725 N N . ILE A 1 94 ? 24.770 1.012 2.124 1.00 22.12 91 ILE A N 1
ATOM 726 C CA . ILE A 1 94 ? 24.880 1.447 0.720 1.00 20.27 91 ILE A CA 1
ATOM 727 C C . ILE A 1 94 ? 23.616 2.192 0.342 1.00 19.58 91 ILE A C 1
ATOM 728 O O . ILE A 1 94 ? 22.537 1.608 0.397 1.00 19.44 91 ILE A O 1
ATOM 733 N N . PHE A 1 95 ? 23.715 3.484 0.013 1.00 20.12 92 PHE A N 1
ATOM 734 C CA . PHE A 1 95 ? 22.544 4.273 -0.384 1.00 20.69 92 PHE A CA 1
ATOM 735 C C . PHE A 1 95 ? 22.528 4.550 -1.891 1.00 19.98 92 PHE A C 1
ATOM 736 O O . PHE A 1 95 ? 23.588 4.751 -2.480 1.00 21.39 92 PHE A O 1
ATOM 744 N N . CYS A 1 96 ? 21.321 4.658 -2.426 1.00 20.82 93 CYS A N 1
ATOM 745 C CA . CYS A 1 96 ? 21.108 5.235 -3.752 1.00 20.83 93 CYS A CA 1
ATOM 746 C C . CYS A 1 96 ? 20.628 6.659 -3.558 1.00 21.69 93 CYS A C 1
ATOM 747 O O . CYS A 1 96 ? 19.597 6.888 -2.890 1.00 25.25 93 CYS A O 1
ATOM 750 N N . SER A 1 97 ? 21.423 7.626 -3.994 1.00 21.58 94 SER A N 1
ATOM 751 C CA . SER A 1 97 ? 21.119 9.057 -3.880 1.00 22.85 94 SER A CA 1
ATOM 752 C C . SER A 1 97 ? 19.929 9.468 -4.765 1.00 24.19 94 SER A C 1
ATOM 753 O O . SER A 1 97 ? 20.053 9.666 -6.007 1.00 24.67 94 SER A O 1
ATOM 756 N N . THR A 1 98 ? 18.756 9.566 -4.140 1.00 21.59 95 THR A N 1
ATOM 757 C CA . THR A 1 98 ? 17.500 9.672 -4.845 1.00 22.07 95 THR A CA 1
ATOM 758 C C . THR A 1 98 ? 16.662 10.835 -4.329 1.00 21.46 95 THR A C 1
ATOM 759 O O . THR A 1 98 ? 16.791 11.222 -3.169 1.00 19.15 95 THR A O 1
ATOM 763 N N . PHE A 1 99 ? 15.750 11.332 -5.144 1.00 20.31 96 PHE A N 1
ATOM 764 C CA . PHE A 1 99 ? 14.879 12.435 -4.765 1.00 21.53 96 PHE A CA 1
ATOM 765 C C . PHE A 1 99 ? 13.406 12.051 -4.800 1.00 20.50 96 PHE A C 1
ATOM 766 O O . PHE A 1 99 ? 12.596 12.846 -4.372 1.00 21.75 96 PHE A O 1
ATOM 774 N N . ASN A 1 100 ? 13.036 10.895 -5.416 1.00 20.29 97 ASN A N 1
ATOM 775 C CA . ASN A 1 100 ? 11.665 10.490 -5.655 1.00 20.00 97 ASN A CA 1
ATOM 776 C C . ASN A 1 100 ? 10.928 11.554 -6.517 1.00 19.85 97 ASN A C 1
ATOM 777 O O . ASN A 1 100 ? 9.911 12.162 -6.126 1.00 17.84 97 ASN A O 1
ATOM 782 N N . LEU A 1 101 ? 11.492 11.799 -7.715 1.00 21.55 98 LEU A N 1
ATOM 783 C CA . LEU A 1 101 ? 10.878 12.639 -8.702 1.00 20.74 98 LEU A CA 1
ATOM 784 C C . LEU A 1 101 ? 10.928 11.829 -10.000 1.00 21.52 98 LEU A C 1
ATOM 785 O O . LEU A 1 101 ? 11.961 11.261 -10.316 1.00 22.86 98 LEU A O 1
ATOM 790 N N . PRO A 1 102 ? 9.795 11.707 -10.669 1.00 22.65 99 PRO A N 1
ATOM 791 C CA . PRO A 1 102 ? 9.672 10.716 -11.766 1.00 22.46 99 PRO A CA 1
ATOM 792 C C . PRO A 1 102 ? 10.404 11.071 -13.063 1.00 24.48 99 PRO A C 1
ATOM 793 O O . PRO A 1 102 ? 10.488 10.215 -13.972 1.00 25.53 99 PRO A O 1
ATOM 797 N N . PHE A 1 103 ? 10.891 12.299 -13.151 1.00 23.38 100 PHE A N 1
ATOM 798 C CA . PHE A 1 103 ? 11.777 12.705 -14.239 1.00 24.25 100 PHE A CA 1
ATOM 799 C C . PHE A 1 103 ? 13.247 12.503 -13.900 1.00 25.56 100 PHE A C 1
ATOM 800 O O . PHE A 1 103 ? 14.144 12.826 -14.714 1.00 25.90 100 PHE A O 1
ATOM 808 N N . ILE A 1 104 ? 13.529 12.008 -12.689 1.00 24.85 101 ILE A N 1
ATOM 809 C CA . ILE A 1 104 ? 14.886 11.690 -12.304 1.00 25.53 101 ILE A CA 1
ATOM 810 C C . ILE A 1 104 ? 15.062 10.195 -12.123 1.00 25.83 101 ILE A C 1
ATOM 811 O O . ILE A 1 104 ? 16.034 9.597 -12.602 1.00 26.38 101 ILE A O 1
ATOM 816 N N . GLU A 1 105 ? 14.142 9.565 -11.409 1.00 25.27 102 GLU A N 1
ATOM 817 C CA . GLU A 1 105 ? 14.141 8.134 -11.157 1.00 24.74 102 GLU A CA 1
ATOM 818 C C . GLU A 1 105 ? 12.845 7.574 -11.710 1.00 25.05 102 GLU A C 1
ATOM 819 O O . GLU A 1 105 ? 11.761 8.036 -11.386 1.00 25.63 102 GLU A O 1
ATOM 825 N N . SER A 1 106 ? 12.943 6.572 -12.568 1.00 25.00 103 SER A N 1
ATOM 826 C CA . SER A 1 106 ? 11.728 6.054 -13.170 1.00 26.94 103 SER A CA 1
ATOM 827 C C . SER A 1 106 ? 10.862 5.324 -12.140 1.00 27.11 103 SER A C 1
ATOM 828 O O . SER A 1 106 ? 11.379 4.821 -11.142 1.00 25.55 103 SER A O 1
ATOM 831 N N . ASN A 1 107 ? 9.561 5.237 -12.391 1.00 27.18 104 ASN A N 1
ATOM 832 C CA . ASN A 1 107 ? 8.660 4.457 -11.516 1.00 28.13 104 ASN A CA 1
ATOM 833 C C . ASN A 1 107 ? 9.151 3.053 -11.311 1.00 28.01 104 ASN A C 1
ATOM 834 O O . ASN A 1 107 ? 9.170 2.548 -10.180 1.00 26.05 104 ASN A O 1
ATOM 839 N N . ASP A 1 108 ? 9.579 2.399 -12.404 1.00 27.40 105 ASP A N 1
ATOM 840 C CA . ASP A 1 108 ? 10.048 1.027 -12.278 1.00 29.40 105 ASP A CA 1
ATOM 841 C C . ASP A 1 108 ? 11.327 0.921 -11.471 1.00 26.76 105 ASP A C 1
ATOM 842 O O . ASP A 1 108 ? 11.474 -0.015 -10.746 1.00 27.50 105 ASP A O 1
ATOM 847 N N . PHE A 1 109 ? 12.259 1.851 -11.652 1.00 26.34 106 PHE A N 1
ATOM 848 C CA . PHE A 1 109 ? 13.506 1.843 -10.871 1.00 23.78 106 PHE A CA 1
ATOM 849 C C . PHE A 1 109 ? 13.141 1.866 -9.391 1.00 23.13 106 PHE A C 1
ATOM 850 O O . PHE A 1 109 ? 13.652 1.046 -8.612 1.00 21.58 106 PHE A O 1
ATOM 858 N N . LEU A 1 110 ? 12.286 2.802 -9.009 1.00 23.28 107 LEU A N 1
ATOM 859 C CA . LEU A 1 110 ? 11.994 2.932 -7.532 1.00 23.72 107 LEU A CA 1
ATOM 860 C C . LEU A 1 110 ? 11.211 1.757 -7.001 1.00 25.12 107 LEU A C 1
ATOM 861 O O . LEU A 1 110 ? 11.470 1.276 -5.880 1.00 24.36 107 LEU A O 1
ATOM 866 N N . HIS A 1 111 ? 10.252 1.289 -7.797 1.00 24.29 108 HIS A N 1
ATOM 867 C CA A HIS A 1 111 ? 9.364 0.155 -7.465 0.50 24.96 108 HIS A CA 1
ATOM 868 C CA B HIS A 1 111 ? 9.402 0.225 -7.327 0.50 25.06 108 HIS A CA 1
ATOM 869 C C . HIS A 1 111 ? 10.118 -1.145 -7.235 1.00 24.45 108 HIS A C 1
ATOM 870 O O . HIS A 1 111 ? 9.804 -1.931 -6.325 1.00 24.37 108 HIS A O 1
ATOM 883 N N . GLN A 1 112 ? 11.131 -1.385 -8.070 1.00 22.94 109 GLN A N 1
ATOM 884 C CA . GLN A 1 112 ? 11.882 -2.641 -8.069 1.00 21.80 109 GLN A CA 1
ATOM 885 C C . GLN A 1 112 ? 13.176 -2.512 -7.323 1.00 20.63 109 GLN A C 1
ATOM 886 O O . GLN A 1 112 ? 13.863 -3.475 -7.193 1.00 20.61 109 GLN A O 1
ATOM 892 N N . PHE A 1 113 ? 13.499 -1.316 -6.820 1.00 21.27 110 PHE A N 1
ATOM 893 C CA . PHE A 1 113 ? 14.778 -1.131 -6.148 1.00 19.65 110 PHE A CA 1
ATOM 894 C C . PHE A 1 113 ? 15.114 -2.184 -5.132 1.00 19.69 110 PHE A C 1
ATOM 895 O O . PHE A 1 113 ? 16.180 -2.801 -5.204 1.00 18.05 110 PHE A O 1
ATOM 903 N N . TYR A 1 114 ? 14.273 -2.350 -4.093 1.00 19.70 111 TYR A N 1
ATOM 904 C CA . TYR A 1 114 ? 14.593 -3.305 -3.083 1.00 19.16 111 TYR A CA 1
ATOM 905 C C . TYR A 1 114 ? 14.509 -4.735 -3.553 1.00 19.88 111 TYR A C 1
ATOM 906 O O . TYR A 1 114 ? 15.099 -5.621 -2.950 1.00 20.13 111 TYR A O 1
ATOM 915 N N . ASN A 1 115 ? 13.791 -4.970 -4.661 1.00 20.39 112 ASN A N 1
ATOM 916 C CA . ASN A 1 115 ? 13.733 -6.317 -5.222 1.00 21.18 112 ASN A CA 1
ATOM 917 C C . ASN A 1 115 ? 15.131 -6.745 -5.682 1.00 21.16 112 ASN A C 1
ATOM 918 O O . ASN A 1 115 ? 15.508 -7.879 -5.486 1.00 21.94 112 ASN A O 1
ATOM 923 N N . PHE A 1 116 ? 15.828 -5.849 -6.385 1.00 21.02 113 PHE A N 1
ATOM 924 C CA . PHE A 1 116 ? 17.185 -6.065 -6.838 1.00 20.87 113 PHE A CA 1
ATOM 925 C C . PHE A 1 116 ? 18.258 -5.879 -5.771 1.00 20.80 113 PHE A C 1
ATOM 926 O O . PHE A 1 116 ? 19.249 -6.584 -5.813 1.00 21.86 113 PHE A O 1
ATOM 934 N N . PHE A 1 117 ? 18.061 -4.928 -4.847 1.00 21.20 114 PHE A N 1
ATOM 935 C CA . PHE A 1 117 ? 19.135 -4.522 -3.958 1.00 18.93 114 PHE A CA 1
ATOM 936 C C . PHE A 1 117 ? 18.577 -4.538 -2.528 1.00 20.97 114 PHE A C 1
ATOM 937 O O . PHE A 1 117 ? 18.428 -3.457 -1.999 1.00 22.32 114 PHE A O 1
ATOM 945 N N . PRO A 1 118 ? 18.255 -5.732 -1.962 1.00 21.76 115 PRO A N 1
ATOM 946 C CA . PRO A 1 118 ? 17.473 -5.833 -0.727 1.00 22.17 115 PRO A CA 1
ATOM 947 C C . PRO A 1 118 ? 18.119 -5.215 0.494 1.00 23.21 115 PRO A C 1
ATOM 948 O O . PRO A 1 118 ? 17.412 -4.826 1.420 1.00 24.57 115 PRO A O 1
ATOM 952 N N . ASP A 1 119 ? 19.438 -5.133 0.485 1.00 24.02 116 ASP A N 1
ATOM 953 C CA . ASP A 1 119 ? 20.214 -4.550 1.594 1.00 23.50 116 ASP A CA 1
ATOM 954 C C . ASP A 1 119 ? 20.712 -3.148 1.334 1.00 23.64 116 ASP A C 1
ATOM 955 O O . ASP A 1 119 ? 21.458 -2.591 2.166 1.00 25.43 116 ASP A O 1
ATOM 960 N N . ALA A 1 120 ? 20.352 -2.549 0.175 1.00 20.41 117 ALA A N 1
ATOM 961 C CA . ALA A 1 120 ? 20.630 -1.134 -0.034 1.00 20.71 117 ALA A CA 1
ATOM 962 C C . ALA A 1 120 ? 19.514 -0.256 0.558 1.00 20.55 117 ALA A C 1
ATOM 963 O O . ALA A 1 120 ? 18.499 -0.786 1.069 1.00 22.75 117 ALA A O 1
ATOM 965 N N . LYS A 1 121 ? 19.674 1.054 0.488 1.00 19.60 118 LYS A N 1
ATOM 966 C CA . LYS A 1 121 ? 18.653 1.992 1.008 1.00 20.11 118 LYS A CA 1
ATOM 967 C C . LYS A 1 121 ? 18.382 3.130 0.066 1.00 18.47 118 LYS A C 1
ATOM 968 O O . LYS A 1 121 ? 19.319 3.750 -0.384 1.00 20.22 118 LYS A O 1
ATOM 974 N N . LEU A 1 122 ? 17.129 3.454 -0.204 1.00 17.66 119 LEU A N 1
ATOM 975 C CA . LEU A 1 122 ? 16.872 4.641 -0.993 1.00 19.55 119 LEU A CA 1
ATOM 976 C C . LEU A 1 122 ? 17.066 5.866 -0.136 1.00 20.84 119 LEU A C 1
ATOM 977 O O . LEU A 1 122 ? 16.352 6.013 0.882 1.00 20.18 119 LEU A O 1
ATOM 982 N N . GLY A 1 123 ? 17.948 6.746 -0.583 1.00 19.74 120 GLY A N 1
ATOM 983 C CA . GLY A 1 123 ? 18.231 7.997 0.147 1.00 22.44 120 GLY A CA 1
ATOM 984 C C . GLY A 1 123 ? 17.029 8.891 0.342 1.00 20.99 120 GLY A C 1
ATOM 985 O O . GLY A 1 123 ? 16.941 9.589 1.355 1.00 21.56 120 GLY A O 1
ATOM 986 N N . TYR A 1 124 ? 16.091 8.943 -0.614 1.00 17.75 121 TYR A N 1
ATOM 987 C CA . TYR A 1 124 ? 14.983 9.859 -0.422 1.00 18.27 121 TYR A CA 1
ATOM 988 C C . TYR A 1 124 ? 14.156 9.529 0.833 1.00 19.02 121 TYR A C 1
ATOM 989 O O . TYR A 1 124 ? 13.531 10.442 1.382 1.00 21.03 121 TYR A O 1
ATOM 998 N N . GLU A 1 125 ? 14.135 8.280 1.239 1.00 19.39 122 GLU A N 1
ATOM 999 C CA . GLU A 1 125 ? 13.324 7.830 2.379 1.00 21.44 122 GLU A CA 1
ATOM 1000 C C . GLU A 1 125 ? 13.882 8.465 3.663 1.00 21.60 122 GLU A C 1
ATOM 1001 O O . GLU A 1 125 ? 13.168 8.521 4.713 1.00 23.39 122 GLU A O 1
ATOM 1007 N N . VAL A 1 126 ? 15.118 8.911 3.588 1.00 21.40 123 VAL A N 1
ATOM 1008 C CA . VAL A 1 126 ? 15.843 9.506 4.780 1.00 21.91 123 VAL A CA 1
ATOM 1009 C C . VAL A 1 126 ? 15.732 11.003 4.663 1.00 23.15 123 VAL A C 1
ATOM 1010 O O . VAL A 1 126 ? 15.280 11.658 5.576 1.00 22.69 123 VAL A O 1
ATOM 1014 N N . ILE A 1 127 ? 16.058 11.596 3.498 1.00 21.62 124 ILE A N 1
ATOM 1015 C CA . ILE A 1 127 ? 16.006 13.049 3.446 1.00 21.75 124 ILE A CA 1
ATOM 1016 C C . ILE A 1 127 ? 14.579 13.626 3.411 1.00 21.73 124 ILE A C 1
ATOM 1017 O O . ILE A 1 127 ? 14.409 14.813 3.638 1.00 23.71 124 ILE A O 1
ATOM 1022 N N . GLU A 1 128 ? 13.568 12.809 3.163 1.00 21.43 125 GLU A N 1
ATOM 1023 C CA . GLU A 1 128 ? 12.224 13.356 3.082 1.00 23.51 125 GLU A CA 1
ATOM 1024 C C . GLU A 1 128 ? 11.788 13.857 4.485 1.00 23.96 125 GLU A C 1
ATOM 1025 O O . GLU A 1 128 ? 10.829 14.607 4.613 1.00 23.65 125 GLU A O 1
ATOM 1031 N N . ASN A 1 129 ? 12.498 13.365 5.484 1.00 22.89 126 ASN A N 1
ATOM 1032 C CA . ASN A 1 129 ? 12.195 13.736 6.869 1.00 26.24 126 ASN A CA 1
ATOM 1033 C C . ASN A 1 129 ? 12.673 15.12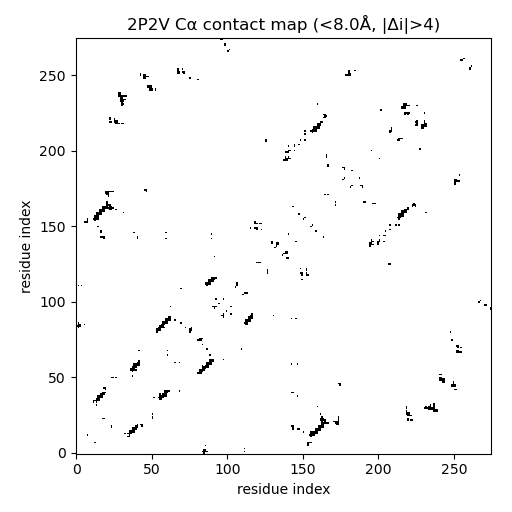8 7.230 1.00 25.64 126 ASN A C 1
ATOM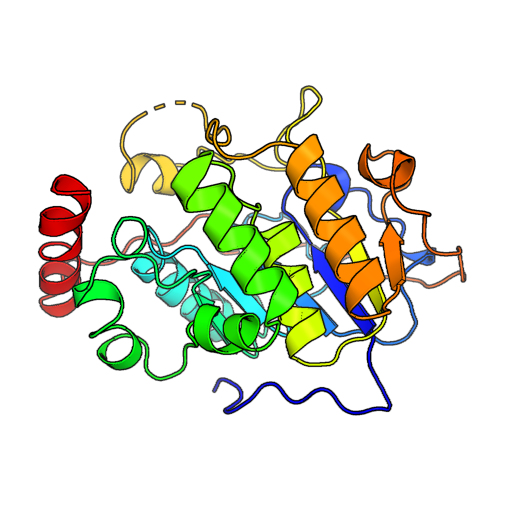 1034 O O . ASN A 1 129 ? 12.245 15.694 8.299 1.00 27.51 126 ASN A O 1
ATOM 1039 N N . LEU A 1 130 ? 13.556 15.689 6.413 1.00 24.22 127 LEU A N 1
ATOM 1040 C CA . LEU A 1 130 ? 13.985 17.080 6.541 1.00 24.47 127 LEU A CA 1
ATOM 1041 C C . LEU A 1 130 ? 12.965 17.940 5.786 1.00 24.58 127 LEU A C 1
ATOM 1042 O O . LEU A 1 130 ? 13.199 18.416 4.664 1.00 24.88 127 LEU A O 1
ATOM 1047 N N . LYS A 1 131 ? 11.793 18.138 6.400 1.00 24.06 128 LYS A N 1
ATOM 1048 C CA . LYS A 1 131 ? 10.650 18.627 5.644 1.00 26.44 128 LYS A CA 1
ATOM 1049 C C . LYS A 1 131 ? 10.897 19.905 4.921 1.00 26.20 128 LYS A C 1
ATOM 1050 O O . LYS A 1 131 ? 10.617 20.005 3.703 1.00 25.69 128 LYS A O 1
ATOM 1056 N N . GLU A 1 132 ? 11.447 20.900 5.633 1.00 24.90 129 GLU A N 1
ATOM 1057 C CA . GLU A 1 132 ? 11.651 22.177 5.031 1.00 26.02 129 GLU A CA 1
ATOM 1058 C C . GLU A 1 132 ? 12.708 22.105 3.901 1.00 22.80 129 GLU A C 1
ATOM 1059 O O . GLU A 1 132 ? 12.503 22.682 2.805 1.00 25.09 129 GLU A O 1
ATOM 1065 N N . PHE A 1 133 ? 13.797 21.377 4.145 1.00 22.23 130 PHE A N 1
ATOM 1066 C CA . PHE A 1 133 ? 14.933 21.310 3.191 1.00 22.22 130 PHE A CA 1
ATOM 1067 C C . PHE A 1 133 ? 14.469 20.527 1.952 1.00 21.55 130 PHE A C 1
ATOM 1068 O O . PHE A 1 133 ? 14.706 20.942 0.779 1.00 22.52 130 PHE A O 1
ATOM 1076 N N . TYR A 1 134 ? 13.720 19.477 2.209 1.00 21.22 131 TYR A N 1
ATOM 1077 C CA . TYR A 1 134 ? 13.204 18.605 1.110 1.00 21.97 131 TYR A CA 1
ATOM 1078 C C . TYR A 1 134 ? 12.265 19.369 0.193 1.00 21.84 131 TYR A C 1
ATOM 1079 O O . TYR A 1 134 ? 12.345 19.256 -1.035 1.00 23.63 131 TYR A O 1
ATOM 1088 N N . ALA A 1 135 ? 11.336 20.155 0.764 1.00 21.83 132 ALA A N 1
ATOM 1089 C CA . ALA A 1 135 ? 10.489 20.996 -0.058 1.00 22.26 132 ALA A CA 1
ATOM 1090 C C . ALA A 1 135 ? 11.278 22.043 -0.819 1.00 21.56 132 ALA A C 1
ATOM 1091 O O . ALA A 1 135 ? 10.953 22.374 -1.975 1.00 23.40 132 ALA A O 1
ATOM 1093 N N . TYR A 1 136 ? 12.308 22.610 -0.190 1.00 22.91 133 TYR A N 1
ATOM 1094 C CA . TYR A 1 136 ? 13.133 23.613 -0.858 1.00 22.98 133 TYR A CA 1
ATOM 1095 C C . TYR A 1 136 ? 13.926 23.025 -2.044 1.00 22.14 133 TYR A C 1
ATOM 1096 O O . TYR A 1 136 ? 13.970 23.624 -3.156 1.00 22.67 133 TYR A O 1
ATOM 1105 N N . ILE A 1 137 ? 14.494 21.848 -1.864 1.00 20.51 134 ILE A N 1
ATOM 1106 C CA . ILE A 1 137 ? 15.239 21.223 -3.043 1.00 20.26 134 ILE A CA 1
ATOM 1107 C C . ILE A 1 137 ? 14.294 20.795 -4.127 1.00 22.67 134 ILE A C 1
ATOM 1108 O O . ILE A 1 137 ? 14.636 20.900 -5.327 1.00 21.67 134 ILE A O 1
ATOM 1113 N N . LYS A 1 138 ? 13.102 20.311 -3.779 1.00 21.62 135 LYS A N 1
ATOM 1114 C CA . LYS A 1 138 ? 12.159 19.949 -4.864 1.00 21.74 135 LYS A CA 1
ATOM 1115 C C . LYS A 1 138 ? 11.661 21.142 -5.634 1.00 22.16 135 LYS A C 1
ATOM 1116 O O . LYS A 1 138 ? 11.558 21.066 -6.881 1.00 21.68 135 LYS A O 1
ATOM 1122 N N . TYR A 1 139 ? 11.381 22.244 -4.935 1.00 22.88 136 TYR A N 1
ATOM 1123 C CA . TYR A 1 139 ? 10.901 23.460 -5.577 1.00 23.65 136 TYR A CA 1
ATOM 1124 C C . TYR A 1 139 ? 11.996 23.945 -6.550 1.00 24.01 136 TYR A C 1
ATOM 1125 O O . TYR A 1 139 ? 11.726 24.258 -7.712 1.00 23.93 136 TYR A O 1
ATOM 1134 N N . ASN A 1 140 ? 13.222 23.999 -6.075 1.00 23.55 137 ASN A N 1
ATOM 1135 C CA . ASN A 1 140 ? 14.324 24.461 -6.982 1.00 24.54 137 ASN A CA 1
ATOM 1136 C C . ASN A 1 140 ? 14.650 23.525 -8.132 1.00 24.77 137 ASN A C 1
ATOM 1137 O O . ASN A 1 140 ? 14.879 23.998 -9.266 1.00 25.18 137 ASN A O 1
ATOM 1142 N N . GLU A 1 141 ? 14.604 22.216 -7.888 1.00 23.59 138 GLU A N 1
ATOM 1143 C CA . GLU A 1 141 ? 14.717 21.243 -8.984 1.00 23.74 138 GLU A CA 1
ATOM 1144 C C . GLU A 1 141 ? 13.632 21.407 -10.007 1.00 24.68 138 GLU A C 1
ATOM 1145 O O . GLU A 1 141 ? 13.891 21.599 -11.269 1.00 23.92 138 GLU A O 1
ATOM 1151 N N . ILE A 1 142 ? 12.367 21.308 -9.588 1.00 22.34 139 ILE A N 1
ATOM 1152 C CA . ILE A 1 142 ? 11.267 21.323 -10.580 1.00 22.86 139 ILE A CA 1
ATOM 1153 C C . ILE A 1 142 ? 11.135 22.624 -11.352 1.00 23.90 139 ILE A C 1
ATOM 1154 O O . ILE A 1 142 ? 10.955 22.623 -12.609 1.00 24.50 139 ILE A O 1
ATOM 1159 N N . TYR A 1 143 ? 11.161 23.737 -10.637 1.00 23.99 140 TYR A N 1
ATOM 1160 C CA . TYR A 1 143 ? 10.823 25.005 -11.272 1.00 25.07 140 TYR A CA 1
ATOM 1161 C C . TYR A 1 143 ? 12.059 25.736 -11.810 1.00 25.28 140 TYR A C 1
ATOM 1162 O O . TYR A 1 143 ? 11.932 26.671 -12.626 1.00 27.06 140 TYR A O 1
ATOM 1171 N N . PHE A 1 144 ? 13.227 25.356 -11.352 1.00 25.63 141 PHE A N 1
ATOM 1172 C CA . PHE A 1 144 ? 14.418 26.166 -11.710 1.00 27.37 141 PHE A CA 1
ATOM 1173 C C . PHE A 1 144 ? 15.564 25.326 -12.228 1.00 28.87 141 PHE A C 1
ATOM 1174 O O . PHE A 1 144 ? 16.612 25.903 -12.567 1.00 29.78 141 PHE A O 1
ATOM 1182 N N . ASN A 1 145 ? 15.412 23.993 -12.247 1.00 28.89 142 ASN A N 1
ATOM 1183 C CA . ASN A 1 145 ? 16.450 23.100 -12.778 1.00 29.09 142 ASN A CA 1
ATOM 1184 C C . ASN A 1 145 ? 17.762 23.237 -12.041 1.00 29.51 142 ASN A C 1
ATOM 1185 O O . ASN A 1 145 ? 18.832 23.218 -12.632 1.00 29.95 142 ASN A O 1
ATOM 1190 N N . LYS A 1 146 ? 17.680 23.402 -10.727 1.00 26.74 143 LYS A N 1
ATOM 1191 C CA . LYS A 1 146 ? 18.834 23.413 -9.848 1.00 28.03 143 LYS A CA 1
ATOM 1192 C C . LYS A 1 146 ? 18.855 22.153 -8.995 1.00 27.02 143 LYS A C 1
ATOM 1193 O O . LYS A 1 146 ? 17.846 21.827 -8.369 1.00 26.50 143 LYS A O 1
ATOM 1199 N N . ARG A 1 147 ? 19.984 21.460 -8.949 1.00 25.50 144 ARG A N 1
ATOM 1200 C CA . ARG A 1 147 ? 20.098 20.215 -8.182 1.00 25.99 144 ARG A CA 1
ATOM 1201 C C . ARG A 1 147 ? 21.330 20.220 -7.318 1.00 26.24 144 ARG A C 1
ATOM 1202 O O . ARG A 1 147 ? 22.393 20.643 -7.760 1.00 26.40 144 ARG A O 1
ATOM 1210 N N . ILE A 1 148 ? 21.223 19.678 -6.102 1.00 24.72 145 ILE A N 1
ATOM 1211 C CA . ILE A 1 148 ? 22.385 19.598 -5.247 1.00 25.55 145 ILE A CA 1
ATOM 1212 C C . ILE A 1 148 ? 23.313 18.487 -5.730 1.00 26.12 145 ILE A C 1
ATOM 1213 O O . ILE A 1 148 ? 22.861 17.486 -6.340 1.00 27.27 145 ILE A O 1
ATOM 1218 N N . THR A 1 149 ? 24.613 18.650 -5.479 1.00 25.88 146 THR A N 1
ATOM 1219 C CA . THR A 1 149 ? 25.597 17.597 -5.798 1.00 27.17 146 THR A CA 1
ATOM 1220 C C . THR A 1 149 ? 25.616 16.562 -4.697 1.00 25.70 146 THR A C 1
ATOM 1221 O O . THR A 1 149 ? 25.017 16.792 -3.628 1.00 26.20 146 THR A O 1
ATOM 1225 N N . SER A 1 150 ? 26.300 15.434 -4.928 1.00 25.14 147 SER A N 1
ATOM 1226 C CA . SER A 1 150 ? 26.305 14.334 -3.940 1.00 27.02 147 SER A CA 1
ATOM 1227 C C . SER A 1 150 ? 26.916 14.756 -2.644 1.00 26.41 147 SER A C 1
ATOM 1228 O O . SER A 1 150 ? 26.503 14.266 -1.615 1.00 27.37 147 SER A O 1
ATOM 1231 N N . GLY A 1 151 ? 27.903 15.656 -2.673 1.00 26.77 148 GLY A N 1
ATOM 1232 C CA . GLY A 1 151 ? 28.463 16.141 -1.387 1.00 25.89 148 GLY A CA 1
ATOM 1233 C C . GLY A 1 151 ? 27.433 16.741 -0.464 1.00 24.58 148 GLY A C 1
ATOM 1234 O O . GLY A 1 151 ? 27.371 16.381 0.719 1.00 28.13 148 GLY A O 1
ATOM 1235 N N . VAL A 1 152 ? 26.649 17.658 -0.986 1.00 25.18 149 VAL A N 1
ATOM 1236 C CA . VAL A 1 152 ? 25.501 18.264 -0.327 1.00 25.00 149 VAL A CA 1
ATOM 1237 C C . VAL A 1 152 ? 24.463 17.225 0.042 1.00 24.53 149 VAL A C 1
ATOM 1238 O O . VAL A 1 152 ? 23.980 17.224 1.130 1.00 22.93 149 VAL A O 1
ATOM 1242 N N . TYR A 1 153 ? 24.145 16.291 -0.868 1.00 21.86 150 TYR A N 1
ATOM 1243 C CA . TYR A 1 153 ? 23.164 15.254 -0.554 1.00 21.11 150 TYR A CA 1
ATOM 1244 C C . TYR A 1 153 ? 23.585 14.454 0.666 1.00 21.60 150 TYR A C 1
ATOM 1245 O O . TYR A 1 153 ? 22.769 14.200 1.553 1.00 22.77 150 TYR A O 1
ATOM 1254 N N . MET A 1 154 ? 24.856 14.056 0.705 1.00 22.39 151 MET A N 1
ATOM 1255 C CA . MET A 1 154 ? 25.399 13.292 1.817 1.00 23.61 151 MET A CA 1
ATOM 1256 C C . MET A 1 154 ? 25.292 14.087 3.128 1.00 23.12 151 MET A C 1
ATOM 1257 O O . MET A 1 154 ? 25.051 13.479 4.208 1.00 23.80 151 MET A O 1
ATOM 1262 N N . CYS A 1 155 ? 25.483 15.398 3.041 1.00 24.82 152 CYS A N 1
ATOM 1263 C CA . CYS A 1 155 ? 25.288 16.264 4.273 1.00 25.98 152 CYS A CA 1
ATOM 1264 C C . CYS A 1 155 ? 23.850 16.195 4.798 1.00 24.77 152 CYS A C 1
ATOM 1265 O O . CYS A 1 155 ? 23.612 16.055 6.007 1.00 26.36 152 CYS A O 1
ATOM 1268 N N . ALA A 1 156 ? 22.888 16.299 3.886 1.00 23.67 153 ALA A N 1
ATOM 1269 C CA . ALA A 1 156 ? 21.470 16.206 4.215 1.00 22.75 153 ALA A CA 1
ATOM 1270 C C . ALA A 1 156 ? 21.188 14.854 4.846 1.00 23.45 153 ALA A C 1
ATOM 1271 O O . ALA A 1 156 ? 20.509 14.742 5.885 1.00 22.85 153 ALA A O 1
ATOM 1273 N N . ILE A 1 157 ? 21.736 13.772 4.257 1.00 22.78 154 ILE A N 1
ATOM 1274 C CA . ILE A 1 157 ? 21.508 12.456 4.802 1.00 22.62 154 ILE A CA 1
ATOM 1275 C C . ILE A 1 157 ? 22.072 12.373 6.236 1.00 22.53 154 ILE A C 1
ATOM 1276 O O . ILE A 1 157 ? 21.388 11.875 7.163 1.00 24.50 154 ILE A O 1
ATOM 1281 N N . ALA A 1 158 ? 23.290 12.863 6.389 1.00 22.21 155 ALA A N 1
ATOM 1282 C CA . ALA A 1 158 ? 23.974 12.862 7.726 1.00 24.30 155 ALA A CA 1
ATOM 1283 C C . ALA A 1 158 ? 23.114 13.591 8.770 1.00 23.91 155 ALA A C 1
ATOM 1284 O O . ALA A 1 158 ? 22.883 13.058 9.879 1.00 25.96 155 ALA A O 1
ATOM 1286 N N . ILE A 1 159 ? 22.596 14.755 8.392 1.00 26.12 156 ILE A N 1
ATOM 1287 C CA . ILE A 1 159 ? 21.755 15.595 9.282 1.00 26.73 156 ILE A CA 1
ATOM 1288 C C . ILE A 1 159 ? 20.467 14.887 9.608 1.00 27.69 156 ILE A C 1
ATOM 1289 O O . ILE A 1 159 ? 20.063 14.795 10.805 1.00 27.03 156 ILE A O 1
ATOM 1294 N N . ALA A 1 160 ? 19.820 14.288 8.571 1.00 25.34 157 ALA A N 1
ATOM 1295 C CA . ALA A 1 160 ? 18.644 13.499 8.873 1.00 25.96 157 ALA A CA 1
ATOM 1296 C C . ALA A 1 160 ? 18.888 12.317 9.805 1.00 25.57 157 ALA A C 1
ATOM 1297 O O . ALA A 1 160 ? 17.983 11.917 10.511 1.00 26.15 157 ALA A O 1
ATOM 1299 N N . LEU A 1 161 ? 20.078 11.725 9.785 1.00 25.34 158 LEU A N 1
ATOM 1300 C CA . LEU A 1 161 ? 20.330 10.548 10.574 1.00 26.79 158 LEU A CA 1
ATOM 1301 C C . LEU A 1 161 ? 20.825 10.949 11.966 1.00 27.86 158 LEU A C 1
ATOM 1302 O O . LEU A 1 161 ? 20.973 10.100 12.856 1.00 29.95 158 LEU A O 1
ATOM 1307 N N . GLY A 1 162 ? 21.104 12.225 12.123 1.00 29.39 159 GLY A N 1
ATOM 1308 C CA . GLY A 1 162 ? 21.352 12.750 13.491 1.00 29.99 159 GLY A CA 1
ATOM 1309 C C . GLY A 1 162 ? 22.806 13.047 13.788 1.00 31.40 159 GLY A C 1
ATOM 1310 O O . GLY A 1 162 ? 23.170 13.224 14.960 1.00 30.47 159 GLY A O 1
ATOM 1311 N N . TYR A 1 163 ? 23.653 13.153 12.755 1.00 30.81 160 TYR A N 1
ATOM 1312 C CA . TYR A 1 163 ? 24.984 13.700 12.967 1.00 30.92 160 TYR A CA 1
ATOM 1313 C C . TYR A 1 163 ? 24.912 15.211 13.156 1.00 32.41 160 TYR A C 1
ATOM 1314 O O . TYR A 1 163 ? 24.044 15.904 12.571 1.00 31.26 160 TYR A O 1
ATOM 1323 N N . LYS A 1 164 ? 25.839 15.724 13.966 1.00 33.61 161 LYS A N 1
ATOM 1324 C CA . LYS A 1 164 ? 25.783 17.133 14.414 1.00 35.06 161 LYS A CA 1
ATOM 1325 C C . LYS A 1 164 ? 26.925 18.002 13.938 1.00 34.38 161 LYS A C 1
ATOM 1326 O O . LYS A 1 164 ? 26.771 19.231 13.831 1.00 34.90 161 LYS A O 1
ATOM 1332 N N . THR A 1 165 ? 28.070 17.377 13.634 1.00 33.98 162 THR A N 1
ATOM 1333 C CA . THR A 1 165 ? 29.198 18.095 13.092 1.00 33.69 162 THR A CA 1
ATOM 1334 C C . THR A 1 165 ? 29.762 17.450 11.834 1.00 33.57 162 THR A C 1
ATOM 1335 O O . THR A 1 165 ? 30.278 16.343 11.887 1.00 33.77 162 THR A O 1
ATOM 1339 N N . ILE A 1 166 ? 29.738 18.195 10.741 1.00 33.53 163 ILE A N 1
ATOM 1340 C CA . ILE A 1 166 ? 30.224 17.700 9.438 1.00 32.84 163 ILE A CA 1
ATOM 1341 C C . ILE A 1 166 ? 31.587 18.292 9.078 1.00 32.52 163 ILE A C 1
ATOM 1342 O O . ILE A 1 166 ? 31.749 19.502 9.140 1.00 34.07 163 ILE A O 1
ATOM 1347 N N . TYR A 1 167 ? 32.543 17.456 8.655 1.00 30.78 164 TYR A N 1
ATOM 1348 C CA . TYR A 1 167 ? 33.805 17.931 8.144 1.00 31.08 164 TYR A CA 1
ATOM 1349 C C . TYR A 1 167 ? 33.905 17.555 6.717 1.00 31.24 164 TYR A C 1
ATOM 1350 O O . TYR A 1 167 ? 33.845 16.352 6.395 1.00 31.20 164 TYR A O 1
ATOM 1359 N N . LEU A 1 168 ? 34.077 18.555 5.872 1.00 32.02 165 LEU A N 1
ATOM 1360 C CA . LEU A 1 168 ? 34.056 18.320 4.438 1.00 33.20 165 LEU A CA 1
ATOM 1361 C C . LEU A 1 168 ? 35.389 18.302 3.787 1.00 34.00 165 LEU A C 1
ATOM 1362 O O . LEU A 1 168 ? 36.268 19.098 4.126 1.00 34.42 165 LEU A O 1
ATOM 1367 N N . CYS A 1 169 ? 35.537 17.438 2.786 1.00 32.63 166 CYS A N 1
ATOM 1368 C CA . CYS A 1 169 ? 36.737 17.410 2.011 1.00 34.17 166 CYS A CA 1
ATOM 1369 C C . CYS A 1 169 ? 36.409 16.875 0.631 1.00 34.19 166 CYS A C 1
ATOM 1370 O O . CYS A 1 169 ? 35.331 16.291 0.425 1.00 33.22 166 CYS A O 1
ATOM 1373 N N . GLY A 1 170 ? 37.340 17.049 -0.285 1.00 35.69 167 GLY A N 1
ATOM 1374 C CA . GLY A 1 170 ? 37.131 16.618 -1.675 1.00 36.10 167 GLY A CA 1
ATOM 1375 C C . GLY A 1 170 ? 35.991 17.358 -2.356 1.00 38.18 167 GLY A C 1
ATOM 1376 O O . GLY A 1 170 ? 35.516 16.955 -3.437 1.00 37.33 167 GLY A O 1
ATOM 1377 N N . ILE A 1 171 ? 35.550 18.457 -1.754 1.00 39.55 168 ILE A N 1
ATOM 1378 C CA . ILE A 1 171 ? 34.562 19.335 -2.387 1.00 41.54 168 ILE A CA 1
ATOM 1379 C C . ILE A 1 171 ? 35.222 20.619 -2.975 1.00 42.72 168 ILE A C 1
ATOM 1380 O O . ILE A 1 171 ? 35.701 21.475 -2.244 1.00 43.46 168 ILE A O 1
ATOM 1385 N N . ASP A 1 172 ? 35.288 20.711 -4.300 1.00 44.03 169 ASP A N 1
ATOM 1386 C CA . ASP A 1 172 ? 36.091 21.742 -4.985 1.00 45.98 169 ASP A CA 1
ATOM 1387 C C . ASP A 1 172 ? 35.338 22.441 -6.122 1.00 46.90 169 ASP A C 1
ATOM 1388 O O . ASP A 1 172 ? 35.935 23.173 -6.941 1.00 47.04 169 ASP A O 1
ATOM 1393 N N . PHE A 1 173 ? 34.029 22.181 -6.165 1.00 47.97 170 PHE A N 1
ATOM 1394 C CA . PHE A 1 173 ? 33.093 22.856 -7.064 1.00 49.13 170 PHE A CA 1
ATOM 1395 C C . PHE A 1 173 ? 33.518 22.858 -8.529 1.00 50.62 170 PHE A C 1
ATOM 1396 O O . PHE A 1 173 ? 33.130 23.745 -9.274 1.00 50.88 170 PHE A O 1
ATOM 1404 N N . TYR A 1 174 ? 34.303 21.863 -8.931 1.00 52.57 171 TYR A N 1
ATOM 1405 C CA . TYR A 1 174 ? 34.755 21.719 -10.318 1.00 55.29 171 TYR A CA 1
ATOM 1406 C C . TYR A 1 174 ? 35.481 22.973 -10.848 1.00 57.51 171 TYR A C 1
ATOM 1407 O O . TYR A 1 174 ? 35.264 23.396 -11.982 1.00 58.46 171 TYR A O 1
ATOM 1416 N N . GLU A 1 175 ? 36.347 23.546 -10.013 1.00 60.00 172 GLU A N 1
ATOM 1417 C CA . GLU A 1 175 ? 37.156 24.719 -10.367 1.00 62.59 172 GLU A CA 1
ATOM 1418 C C . GLU A 1 175 ? 38.643 24.338 -10.442 1.00 63.62 172 GLU A C 1
ATOM 1419 O O . GLU A 1 175 ? 39.051 23.309 -9.890 1.00 63.77 172 GLU A O 1
ATOM 1425 N N . GLY A 1 176 ? 39.443 25.165 -11.126 1.00 65.19 173 GLY A N 1
ATOM 1426 C CA . GLY A 1 176 ? 40.876 24.885 -11.357 1.00 66.54 173 GLY A CA 1
ATOM 1427 C C . GLY A 1 176 ? 41.135 23.994 -12.575 1.00 67.55 173 GLY A C 1
ATOM 1428 O O . GLY A 1 176 ? 40.218 23.691 -13.348 1.00 67.53 173 GLY A O 1
ATOM 1429 N N . ASP A 1 177 ? 42.384 23.558 -12.740 1.00 68.38 174 ASP A N 1
ATOM 1430 C CA . ASP A 1 177 ? 42.752 22.699 -13.873 1.00 69.42 174 ASP A CA 1
ATOM 1431 C C . ASP A 1 177 ? 42.768 21.204 -13.552 1.00 69.43 174 ASP A C 1
ATOM 1432 O O . ASP A 1 177 ? 42.524 20.367 -14.437 1.00 69.75 174 ASP A O 1
ATOM 1437 N N . VAL A 1 178 ? 43.081 20.868 -12.303 1.00 69.16 175 VAL A N 1
ATOM 1438 C CA . VAL A 1 178 ? 42.808 19.527 -11.795 1.00 68.85 175 VAL A CA 1
ATOM 1439 C C . VAL A 1 178 ? 41.338 19.518 -11.328 1.00 68.29 175 VAL A C 1
ATOM 1440 O O . VAL A 1 178 ? 40.906 20.340 -10.492 1.00 68.54 175 VAL A O 1
ATOM 1444 N N . ILE A 1 179 ? 40.573 18.598 -11.901 1.00 67.02 176 ILE A N 1
ATOM 1445 C CA . ILE A 1 179 ? 39.160 18.475 -11.588 1.00 65.79 176 ILE A CA 1
ATOM 1446 C C . ILE A 1 179 ? 38.882 17.152 -10.828 1.00 64.33 176 ILE A C 1
ATOM 1447 O O . ILE A 1 179 ? 37.887 17.032 -10.109 1.00 63.81 176 ILE A O 1
ATOM 1452 N N . TYR A 1 180 ? 39.791 16.185 -10.965 1.00 62.77 177 TYR A N 1
ATOM 1453 C CA . TYR A 1 180 ? 39.738 14.926 -10.201 1.00 61.28 177 TYR A CA 1
ATOM 1454 C C . TYR A 1 180 ? 41.160 14.518 -9.801 1.00 60.73 177 TYR A C 1
ATOM 1455 O O . TYR A 1 180 ? 42.086 14.715 -10.586 1.00 60.83 177 TYR A O 1
ATOM 1464 N N . PRO A 1 181 ? 41.346 13.962 -8.579 1.00 60.05 178 PRO A N 1
ATOM 1465 C CA . PRO A 1 181 ? 42.667 13.475 -8.161 1.00 59.72 178 PRO A CA 1
ATOM 1466 C C . PRO A 1 181 ? 43.043 12.140 -8.845 1.00 59.81 178 PRO A C 1
ATOM 1467 O O . PRO A 1 181 ? 43.885 11.390 -8.341 1.00 60.15 178 PRO A O 1
ATOM 1471 N N . PHE A 1 182 ? 42.402 11.860 -9.979 1.00 59.49 179 PHE A N 1
ATOM 1472 C CA . PHE A 1 182 ? 42.560 10.606 -10.713 1.00 59.15 179 PHE A CA 1
ATOM 1473 C C . PHE A 1 182 ? 41.973 10.753 -12.112 1.00 59.08 179 PHE A C 1
ATOM 1474 O O . PHE A 1 182 ? 41.376 11.778 -12.447 1.00 58.89 179 PHE A O 1
ATOM 1482 N N . GLU A 1 183 ? 42.144 9.726 -12.929 1.00 59.53 180 GLU A N 1
ATOM 1483 C CA . GLU A 1 183 ? 41.532 9.719 -14.240 1.00 60.52 180 GLU A CA 1
ATOM 1484 C C . GLU A 1 183 ? 40.067 9.339 -14.096 1.00 60.34 180 GLU A C 1
ATOM 1485 O O . GLU A 1 183 ? 39.753 8.211 -13.720 1.00 60.24 180 GLU A O 1
ATOM 1491 N N . ALA A 1 184 ? 39.181 10.280 -14.417 1.00 60.78 181 ALA A N 1
ATOM 1492 C CA . ALA A 1 184 ? 37.732 10.045 -14.334 1.00 60.96 181 ALA A CA 1
ATOM 1493 C C . ALA A 1 184 ? 37.160 9.356 -15.581 1.00 61.06 181 ALA A C 1
ATOM 1494 O O . ALA A 1 184 ? 36.184 8.600 -15.478 1.00 61.01 181 ALA A O 1
ATOM 1496 N N . MET A 1 185 ? 37.759 9.618 -16.748 1.00 60.69 182 MET A N 1
ATOM 1497 C CA . MET A 1 185 ? 37.361 8.942 -17.992 1.00 60.60 182 MET A CA 1
ATOM 1498 C C . MET A 1 185 ? 38.141 7.637 -18.158 1.00 59.49 182 MET A C 1
ATOM 1499 O O . MET A 1 185 ? 38.896 7.448 -19.136 1.00 59.47 182 MET A O 1
ATOM 1504 N N . SER A 1 186 ? 37.962 6.747 -17.179 1.00 57.35 183 SER A N 1
ATOM 1505 C CA . SER A 1 186 ? 38.576 5.429 -17.194 1.00 55.47 183 SER A CA 1
ATOM 1506 C C . SER A 1 186 ? 37.893 4.591 -18.269 1.00 54.10 183 SER A C 1
ATOM 1507 O O . SER A 1 186 ? 36.888 5.009 -18.854 1.00 53.85 183 SER A O 1
ATOM 1510 N N . THR A 1 187 ? 38.448 3.418 -18.551 1.00 52.79 184 THR A N 1
ATOM 1511 C CA . THR A 1 187 ? 37.930 2.600 -19.641 1.00 51.37 184 THR A CA 1
ATOM 1512 C C . THR A 1 187 ? 36.460 2.220 -19.390 1.00 50.10 184 THR A C 1
ATOM 1513 O O . THR A 1 187 ? 35.632 2.316 -20.286 1.00 48.55 184 THR A O 1
ATOM 1517 N N . ASN A 1 188 ? 36.142 1.804 -18.163 1.00 48.69 185 ASN A N 1
ATOM 1518 C CA . ASN A 1 188 ? 34.773 1.353 -17.866 1.00 48.32 185 ASN A CA 1
ATOM 1519 C C . ASN A 1 188 ? 33.738 2.480 -17.854 1.00 48.81 185 ASN A C 1
ATOM 1520 O O . ASN A 1 188 ? 32.602 2.280 -18.283 1.00 48.30 185 ASN A O 1
ATOM 1525 N N . ILE A 1 189 ? 34.132 3.660 -17.373 1.00 50.24 186 ILE A N 1
ATOM 1526 C CA . ILE A 1 189 ? 33.251 4.830 -17.418 1.00 52.24 186 ILE A CA 1
ATOM 1527 C C . ILE A 1 189 ? 32.850 5.121 -18.878 1.00 54.16 186 ILE A C 1
ATOM 1528 O O . ILE A 1 189 ? 31.659 5.259 -19.194 1.00 54.24 186 ILE A O 1
ATOM 1533 N N . LYS A 1 190 ? 33.857 5.163 -19.757 1.00 55.95 187 LYS A N 1
ATOM 1534 C CA . LYS A 1 190 ? 33.650 5.305 -21.211 1.00 58.27 187 LYS A CA 1
ATOM 1535 C C . LYS A 1 190 ? 32.699 4.264 -21.805 1.00 59.04 187 LYS A C 1
ATOM 1536 O O . LYS A 1 19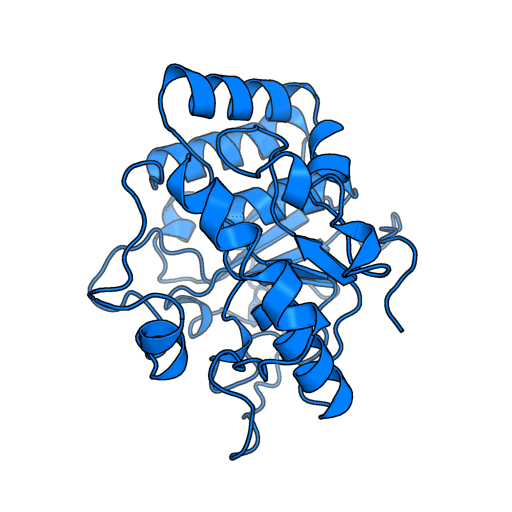0 ? 31.843 4.610 -22.611 1.00 59.53 187 LYS A O 1
ATOM 1542 N N . THR A 1 191 ? 32.828 3.003 -21.398 1.00 60.76 188 THR A N 1
ATOM 1543 C CA . THR A 1 191 ? 32.004 1.937 -21.967 1.00 62.70 188 THR A CA 1
ATOM 1544 C C . THR A 1 191 ? 30.538 2.094 -21.579 1.00 64.74 188 THR A C 1
ATOM 1545 O O . THR A 1 191 ? 29.663 2.178 -22.457 1.00 64.90 188 THR A O 1
ATOM 1549 N N . ILE A 1 192 ? 30.273 2.133 -20.267 1.00 66.85 189 ILE A N 1
ATOM 1550 C CA . ILE A 1 192 ? 28.891 2.166 -19.759 1.00 68.59 189 ILE A CA 1
ATOM 1551 C C . ILE A 1 192 ? 28.125 3.320 -20.426 1.00 70.19 189 ILE A C 1
ATOM 1552 O O . ILE A 1 192 ? 27.060 3.099 -21.020 1.00 70.36 189 ILE A O 1
ATOM 1557 N N . PHE A 1 193 ? 28.704 4.523 -20.367 1.00 71.87 190 PHE A N 1
ATOM 1558 C CA . PHE A 1 193 ? 28.124 5.711 -20.991 1.00 73.56 190 PHE A CA 1
ATOM 1559 C C . PHE A 1 193 ? 29.003 6.202 -22.163 1.00 74.28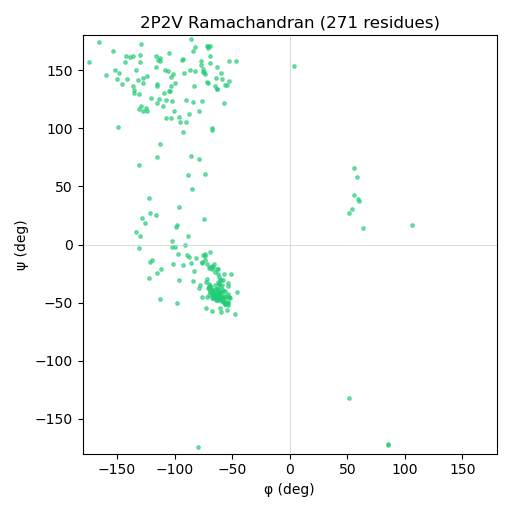 190 PHE A C 1
ATOM 1560 O O . PHE A 1 193 ? 29.870 7.072 -21.963 1.00 74.63 190 PHE A O 1
ATOM 1568 N N . PRO A 1 194 ? 28.786 5.644 -23.385 1.00 74.66 191 PRO A N 1
ATOM 1569 C CA . PRO A 1 194 ? 29.630 5.953 -24.564 1.00 75.02 191 PRO A CA 1
ATOM 1570 C C . PRO A 1 194 ? 29.796 7.455 -24.873 1.00 75.28 191 PRO A C 1
ATOM 1571 O O . PRO A 1 194 ? 28.841 8.227 -24.744 1.00 75.24 191 PRO A O 1
ATOM 1575 N N . GLY A 1 195 ? 31.011 7.843 -25.264 1.00 75.51 192 GLY A N 1
ATOM 1576 C CA . GLY A 1 195 ? 31.384 9.245 -25.483 1.00 75.83 192 GLY A CA 1
ATOM 1577 C C . GLY A 1 195 ? 30.395 10.070 -26.289 1.00 75.92 192 GLY A C 1
ATOM 1578 O O . GLY A 1 195 ? 29.657 10.883 -25.732 1.00 75.89 192 GLY A O 1
ATOM 1579 N N . ASP A 1 198 ? 34.624 14.375 -22.212 1.00 70.79 195 ASP A N 1
ATOM 1580 C CA . ASP A 1 198 ? 34.831 14.943 -20.873 1.00 70.63 195 ASP A CA 1
ATOM 1581 C C . ASP A 1 198 ? 33.818 14.415 -19.856 1.00 70.02 195 ASP A C 1
ATOM 1582 O O . ASP A 1 198 ? 32.704 14.026 -20.214 1.00 70.04 195 ASP A O 1
ATOM 1587 N N . PHE A 1 199 ? 34.223 14.415 -18.589 1.00 69.33 196 PHE A N 1
ATOM 1588 C CA . PHE A 1 199 ? 33.373 14.006 -17.470 1.00 68.51 196 PHE A CA 1
ATOM 1589 C C . PHE A 1 199 ? 33.175 15.255 -16.613 1.00 68.06 196 PHE A C 1
ATOM 1590 O O . PHE A 1 199 ? 33.816 15.396 -15.571 1.00 68.59 196 PHE A O 1
ATOM 1598 N N . LYS A 1 200 ? 32.330 16.184 -17.066 1.00 67.31 197 LYS A N 1
ATOM 1599 C CA . LYS A 1 200 ? 32.083 17.431 -16.306 1.00 66.58 197 LYS A CA 1
ATOM 1600 C C . LYS A 1 200 ? 30.623 17.515 -15.838 1.00 64.98 197 LYS A C 1
ATOM 1601 O O . LYS A 1 200 ? 29.742 16.942 -16.494 1.00 64.98 197 LYS A O 1
ATOM 1607 N N . PRO A 1 201 ? 30.357 18.231 -14.717 1.00 63.47 198 PRO A N 1
ATOM 1608 C CA . PRO A 1 201 ? 29.007 18.285 -14.131 1.00 62.24 198 PRO A CA 1
ATOM 1609 C C . PRO A 1 201 ? 27.957 18.923 -15.051 1.00 60.83 198 PRO A C 1
ATOM 1610 O O . PRO A 1 201 ? 28.306 19.745 -15.914 1.00 60.57 198 PRO A O 1
ATOM 1614 N N . SER A 1 202 ? 26.690 18.534 -14.877 1.00 58.72 199 SER A N 1
ATOM 1615 C CA . SER A 1 202 ? 25.590 19.139 -15.631 1.00 56.87 199 SER A CA 1
ATOM 1616 C C . SER A 1 202 ? 25.359 20.584 -15.176 1.00 55.04 199 SER A C 1
ATOM 1617 O O . SER A 1 202 ? 25.808 20.980 -14.081 1.00 54.49 199 SER A O 1
ATOM 1620 N N . ASN A 1 203 ? 24.648 21.335 -16.028 1.00 52.58 200 ASN A N 1
ATOM 1621 C CA . ASN A 1 203 ? 24.246 22.729 -15.806 1.00 50.64 200 ASN A CA 1
ATOM 1622 C C . ASN A 1 203 ? 23.318 22.916 -14.613 1.00 47.75 200 ASN A C 1
ATOM 1623 O O . ASN A 1 203 ? 23.233 24.004 -14.055 1.00 47.81 200 ASN A O 1
ATOM 1628 N N . CYS A 1 204 ? 22.653 21.846 -14.197 1.00 43.41 201 CYS A N 1
ATOM 1629 C CA . CYS A 1 204 ? 21.772 21.934 -13.028 1.00 39.64 201 CYS A CA 1
ATOM 1630 C C . CYS A 1 204 ? 22.556 22.114 -11.718 1.00 37.77 201 CYS A C 1
ATOM 1631 O O . CYS A 1 204 ? 21.987 22.562 -10.725 1.00 37.22 201 CYS A O 1
ATOM 1634 N N . HIS A 1 205 ? 23.849 21.754 -11.712 1.00 35.37 202 HIS A N 1
ATOM 1635 C CA . HIS A 1 205 ? 24.720 21.886 -10.538 1.00 35.07 202 HIS A CA 1
ATOM 1636 C C . HIS A 1 205 ? 25.467 23.213 -10.512 1.00 35.65 202 HIS A C 1
ATOM 1637 O O . HIS A 1 205 ? 25.827 23.734 -11.559 1.00 35.25 202 HIS A O 1
ATOM 1644 N N . SER A 1 206 ? 25.727 23.753 -9.324 1.00 35.79 203 SER A N 1
ATOM 1645 C CA . SER A 1 206 ? 26.485 25.010 -9.253 1.00 36.49 203 SER A CA 1
ATOM 1646 C C . SER A 1 206 ? 27.092 25.177 -7.890 1.00 37.22 203 SER A C 1
ATOM 1647 O O . SER A 1 206 ? 26.523 24.763 -6.906 1.00 37.51 203 SER A O 1
ATOM 1650 N N . LYS A 1 207 ? 28.273 25.787 -7.848 1.00 37.75 204 LYS A N 1
ATOM 1651 C CA . LYS A 1 207 ? 28.880 26.196 -6.599 1.00 38.09 204 LYS A CA 1
ATOM 1652 C C . LYS A 1 207 ? 27.944 27.046 -5.751 1.00 36.37 204 LYS A C 1
ATOM 1653 O O . LYS A 1 207 ? 27.848 26.848 -4.555 1.00 38.13 204 LYS A O 1
ATOM 1659 N N . GLU A 1 208 ? 27.272 28.024 -6.351 1.00 36.76 205 GLU A N 1
ATOM 1660 C CA . GLU A 1 208 ? 26.414 28.929 -5.580 1.00 35.98 205 GLU A CA 1
ATOM 1661 C C . GLU A 1 208 ? 25.272 28.180 -4.908 1.00 34.98 205 GLU A C 1
ATOM 1662 O O . GLU A 1 208 ? 24.972 28.378 -3.702 1.00 34.27 205 GLU A O 1
ATOM 1668 N N . TYR A 1 209 ? 24.645 27.295 -5.678 1.00 32.91 206 TYR A N 1
ATOM 1669 C CA . TYR A 1 209 ? 23.533 26.523 -5.131 1.00 31.19 206 TYR A CA 1
ATOM 1670 C C . TYR A 1 209 ? 23.997 25.554 -4.074 1.00 30.97 206 TYR A C 1
ATOM 1671 O O . TYR A 1 209 ? 23.370 25.469 -3.040 1.00 30.19 206 TYR A O 1
ATOM 1680 N N . ASP A 1 210 ? 25.082 24.803 -4.313 1.00 31.45 207 ASP A N 1
ATOM 1681 C CA . ASP A 1 210 ? 25.598 23.912 -3.248 1.00 31.73 207 ASP A CA 1
ATOM 1682 C C . ASP A 1 210 ? 25.834 24.671 -1.985 1.00 31.48 207 ASP A C 1
ATOM 1683 O O . ASP A 1 210 ? 25.404 24.242 -0.908 1.00 32.90 207 ASP A O 1
ATOM 1688 N N . ILE A 1 211 ? 26.536 25.802 -2.091 1.00 31.93 208 ILE A N 1
ATOM 1689 C CA . ILE A 1 211 ? 26.768 26.629 -0.911 1.00 31.54 208 ILE A CA 1
ATOM 1690 C C . ILE A 1 211 ? 25.485 27.111 -0.230 1.00 30.73 208 ILE A C 1
ATOM 1691 O O . ILE A 1 211 ? 25.360 26.966 0.957 1.00 29.72 208 ILE A O 1
ATOM 1696 N N . GLU A 1 212 ? 24.527 27.657 -0.984 1.00 31.37 209 GLU A N 1
ATOM 1697 C CA . GLU A 1 212 ? 23.256 28.080 -0.379 1.00 31.78 209 GLU A CA 1
ATOM 1698 C C . GLU A 1 212 ? 22.531 26.926 0.356 1.00 31.15 209 GLU A C 1
ATOM 1699 O O . GLU A 1 212 ? 22.005 27.086 1.478 1.00 30.08 209 GLU A O 1
ATOM 1705 N N . ALA A 1 213 ? 22.485 25.753 -0.297 1.00 31.00 210 ALA A N 1
ATOM 1706 C CA . ALA A 1 213 ? 21.839 24.579 0.289 1.00 29.67 210 ALA A CA 1
ATOM 1707 C C . ALA A 1 213 ? 22.539 24.161 1.556 1.00 29.65 210 ALA A C 1
ATOM 1708 O O . ALA A 1 213 ? 21.890 23.795 2.537 1.00 26.94 210 ALA A O 1
ATOM 1710 N N . LEU A 1 214 ? 23.870 24.165 1.534 1.00 29.44 211 LEU A N 1
ATOM 1711 C CA . LEU A 1 214 ? 24.651 23.813 2.754 1.00 30.33 211 LEU A CA 1
ATOM 1712 C C . LEU A 1 214 ? 24.424 24.807 3.896 1.00 30.50 211 LEU A C 1
ATOM 1713 O O . LEU A 1 214 ? 24.289 24.414 5.059 1.00 31.82 211 LEU A O 1
ATOM 1718 N N . LYS A 1 215 ? 24.388 26.084 3.567 1.00 32.91 212 LYS A N 1
ATOM 1719 C CA . LYS A 1 215 ? 24.105 27.129 4.583 1.00 35.26 212 LYS A CA 1
ATOM 1720 C C . LYS A 1 215 ? 22.694 26.978 5.140 1.00 34.39 212 LYS A C 1
ATOM 1721 O O . LYS A 1 215 ? 22.455 27.135 6.334 1.00 35.35 212 LYS A O 1
ATOM 1727 N N . LEU A 1 216 ? 21.748 26.618 4.269 1.00 33.96 213 LEU A N 1
ATOM 1728 C CA . LEU A 1 216 ? 20.386 26.324 4.726 1.00 32.48 213 LEU A CA 1
ATOM 1729 C C . LEU A 1 216 ? 20.282 25.136 5.653 1.00 31.22 213 LEU A C 1
ATOM 1730 O O . LEU A 1 216 ? 19.540 25.201 6.634 1.00 29.18 213 LEU A O 1
ATOM 1735 N N . LEU A 1 217 ? 20.965 24.027 5.329 1.00 29.67 214 LEU A N 1
ATOM 1736 C CA . LEU A 1 217 ? 20.983 22.868 6.216 1.00 29.38 214 LEU A CA 1
ATOM 1737 C C . LEU A 1 217 ? 21.472 23.295 7.587 1.00 31.15 214 LEU A C 1
ATOM 1738 O O . LEU A 1 217 ? 20.906 22.888 8.606 1.00 30.39 214 LEU A O 1
ATOM 1743 N N . LYS A 1 218 ? 22.533 24.099 7.591 1.00 33.28 215 LYS A N 1
ATOM 1744 C CA . LYS A 1 218 ? 23.143 24.560 8.869 1.00 36.01 215 LYS A CA 1
ATOM 1745 C C . LYS A 1 218 ? 22.166 25.460 9.626 1.00 35.75 215 LYS A C 1
ATOM 1746 O O . LYS A 1 218 ? 21.960 25.258 10.813 1.00 37.09 215 LYS A O 1
ATOM 1752 N N . SER A 1 219 ? 21.526 26.417 8.946 1.00 37.42 216 SER A N 1
ATOM 1753 C CA . SER A 1 219 ? 20.548 27.288 9.676 1.00 38.41 216 SER A CA 1
ATOM 1754 C C . SER A 1 219 ? 19.246 26.655 10.134 1.00 38.04 216 SER A C 1
ATOM 1755 O O . SER A 1 219 ? 18.726 27.022 11.190 1.00 37.78 216 SER A O 1
ATOM 1758 N N . ILE A 1 220 ? 18.700 25.697 9.374 1.00 35.32 217 ILE A N 1
ATOM 1759 C CA . ILE A 1 220 ? 17.485 25.019 9.836 1.00 34.91 217 ILE A CA 1
ATOM 1760 C C . ILE A 1 220 ? 17.731 23.988 10.923 1.00 33.85 217 ILE A C 1
ATOM 1761 O O . ILE A 1 220 ? 16.955 23.873 11.889 1.00 34.49 217 ILE A O 1
ATOM 1766 N N . TYR A 1 221 ? 18.753 23.156 10.733 1.00 32.90 218 TYR A N 1
ATOM 1767 C CA . TYR A 1 221 ? 18.894 21.957 11.569 1.00 32.60 218 TYR A CA 1
ATOM 1768 C C . TYR A 1 221 ? 19.949 22.109 12.663 1.00 33.44 218 TYR A C 1
ATOM 1769 O O . TYR A 1 221 ? 20.147 21.204 13.463 1.00 34.33 218 TYR A O 1
ATOM 1778 N N . LYS A 1 222 ? 20.598 23.262 12.672 1.00 34.54 219 LYS A N 1
ATOM 1779 C CA . LYS A 1 222 ? 21.540 23.634 13.734 1.00 37.05 219 LYS A CA 1
ATOM 1780 C C . LYS A 1 222 ? 22.680 22.637 13.951 1.00 37.67 219 LYS A C 1
ATOM 1781 O O . LYS A 1 222 ? 22.783 21.975 14.997 1.00 39.53 219 LYS A O 1
ATOM 1787 N N . VAL A 1 223 ? 23.535 22.527 12.944 1.00 36.18 220 VAL A N 1
ATOM 1788 C CA . VAL A 1 223 ? 24.682 21.665 12.989 1.00 34.90 220 VAL A CA 1
ATOM 1789 C C . VAL A 1 223 ? 25.844 22.548 12.573 1.00 35.38 220 VAL A C 1
ATOM 1790 O O . VAL A 1 223 ? 25.650 23.706 12.146 1.00 35.90 220 VAL A O 1
ATOM 1794 N N . ASN A 1 224 ? 27.059 22.021 12.676 1.00 35.66 221 ASN A N 1
ATOM 1795 C CA . ASN A 1 224 ? 28.248 22.756 12.320 1.00 36.06 221 ASN A CA 1
ATOM 1796 C C . ASN A 1 224 ? 28.917 22.107 11.145 1.00 36.61 221 ASN A C 1
ATOM 1797 O O . ASN A 1 224 ? 28.964 20.893 11.086 1.00 37.85 221 ASN A O 1
ATOM 1802 N N . ILE A 1 225 ? 29.392 22.921 10.214 1.00 35.53 222 ILE A N 1
ATOM 1803 C CA . ILE A 1 225 ? 30.059 22.468 9.037 1.00 36.27 222 ILE A CA 1
ATOM 1804 C C . ILE A 1 225 ? 31.441 23.107 8.900 1.00 36.32 222 ILE A C 1
ATOM 1805 O O . ILE A 1 225 ? 31.568 24.330 8.736 1.00 36.63 222 ILE A O 1
ATOM 1810 N N . TYR A 1 226 ? 32.461 22.252 8.934 1.00 35.81 223 TYR A N 1
ATOM 1811 C CA . TYR A 1 226 ? 33.841 22.662 8.744 1.00 36.38 223 TYR A CA 1
ATOM 1812 C C . TYR A 1 226 ? 34.474 22.148 7.477 1.00 36.78 223 TYR A C 1
ATOM 1813 O O . TYR A 1 226 ? 34.032 21.130 6.928 1.00 37.20 223 TYR A O 1
ATOM 1822 N N . ALA A 1 227 ? 35.524 22.836 7.040 1.00 36.45 224 ALA A N 1
ATOM 1823 C CA . ALA A 1 227 ? 36.428 22.346 6.001 1.00 36.31 224 ALA A CA 1
ATOM 1824 C C . ALA A 1 227 ? 37.642 21.631 6.603 1.00 36.93 224 ALA A C 1
ATOM 1825 O O . ALA A 1 227 ? 37.993 21.864 7.772 1.00 37.40 224 ALA A O 1
ATOM 1827 N N . LEU A 1 228 ? 38.301 20.782 5.794 1.00 37.28 225 LEU A N 1
ATOM 1828 C CA . LEU A 1 228 ? 39.514 20.069 6.219 1.00 37.00 225 LEU A CA 1
ATOM 1829 C C . LEU A 1 228 ? 40.724 20.371 5.308 1.00 37.69 225 LEU A C 1
ATOM 1830 O O . LEU A 1 228 ? 41.859 20.046 5.657 1.00 37.34 225 LEU A O 1
ATOM 1835 N N . CYS A 1 229 ? 40.479 20.951 4.134 1.00 38.61 226 CYS A N 1
ATOM 1836 C CA . CYS A 1 229 ? 41.512 21.137 3.121 1.00 40.23 226 CYS A CA 1
ATOM 1837 C C . CYS A 1 229 ? 41.914 22.617 3.030 1.00 41.60 226 CYS A C 1
ATOM 1838 O O . CYS A 1 229 ? 41.133 23.454 2.597 1.00 41.10 226 CYS A O 1
ATOM 1841 N N . ASP A 1 230 ? 43.124 22.925 3.509 1.00 43.29 227 ASP A N 1
ATOM 1842 C CA . ASP A 1 230 ? 43.609 24.317 3.609 1.00 44.72 227 ASP A CA 1
ATOM 1843 C C . ASP A 1 230 ? 43.601 25.113 2.323 1.00 46.23 227 ASP A C 1
ATOM 1844 O O . ASP A 1 230 ? 43.271 26.306 2.316 1.00 46.32 227 ASP A O 1
ATOM 1849 N N . ASP A 1 231 ? 43.982 24.451 1.240 1.00 48.27 228 ASP A N 1
ATOM 1850 C CA . ASP A 1 231 ? 44.170 25.125 -0.050 1.00 51.12 228 ASP A CA 1
ATOM 1851 C C . ASP A 1 231 ? 42.979 25.012 -1.012 1.00 51.69 228 ASP A C 1
ATOM 1852 O O . ASP A 1 231 ? 43.125 25.267 -2.220 1.00 52.04 228 ASP A O 1
ATOM 1857 N N . SER A 1 232 ? 41.809 24.634 -0.480 1.00 51.84 229 SER A N 1
ATOM 1858 C CA . SER A 1 232 ? 40.628 24.381 -1.299 1.00 51.38 229 SER A CA 1
ATOM 1859 C C . SER A 1 232 ? 39.693 25.556 -1.233 1.00 51.26 229 SER A C 1
ATOM 1860 O O . SER A 1 232 ? 39.555 26.191 -0.181 1.00 51.32 229 SER A O 1
ATOM 1863 N N . ILE A 1 233 ? 39.010 25.794 -2.350 1.00 50.38 230 ILE A N 1
ATOM 1864 C CA . ILE A 1 233 ? 37.925 26.775 -2.454 1.00 50.08 230 ILE A CA 1
ATOM 1865 C C . ILE A 1 233 ? 36.921 26.714 -1.292 1.00 48.92 230 ILE A C 1
ATOM 1866 O O . ILE A 1 233 ? 36.436 27.750 -0.805 1.00 48.66 230 ILE A O 1
ATOM 1871 N N . LEU A 1 234 ? 36.577 25.498 -0.871 1.00 47.11 231 LEU A N 1
ATOM 1872 C CA . LEU A 1 234 ? 35.565 25.343 0.154 1.00 46.16 231 LEU A CA 1
ATOM 1873 C C . LEU A 1 234 ? 35.908 26.166 1.388 1.00 46.21 231 LEU A C 1
ATOM 1874 O O . LEU A 1 234 ? 35.008 26.639 2.090 1.00 45.47 231 LEU A O 1
ATOM 1879 N N . ALA A 1 235 ? 37.212 26.305 1.667 1.00 46.80 232 ALA A N 1
ATOM 1880 C CA . ALA A 1 235 ? 37.656 26.882 2.958 1.00 46.94 232 ALA A CA 1
ATOM 1881 C C . ALA A 1 235 ? 37.383 28.397 3.020 1.00 47.37 232 ALA A C 1
ATOM 1882 O O . ALA A 1 235 ? 37.359 28.998 4.111 1.00 48.05 232 ALA A O 1
ATOM 1884 N N . ASN A 1 236 ? 37.147 28.986 1.846 1.00 46.97 233 ASN A N 1
ATOM 1885 C CA . ASN A 1 236 ? 36.703 30.382 1.710 1.00 47.04 233 ASN A CA 1
ATOM 1886 C C . ASN A 1 236 ? 35.246 30.591 2.064 1.00 46.59 233 ASN A C 1
ATOM 1887 O O . ASN A 1 236 ? 34.786 31.735 2.126 1.00 46.60 233 ASN A O 1
ATOM 1892 N N . HIS A 1 237 ? 34.510 29.490 2.258 1.00 45.16 234 HIS A N 1
ATOM 1893 C CA . HIS A 1 237 ? 33.075 29.569 2.546 1.00 43.72 234 HIS A CA 1
ATOM 1894 C C . HIS A 1 237 ? 32.665 28.933 3.829 1.00 42.39 234 HIS A C 1
ATOM 1895 O O . HIS A 1 237 ? 31.674 29.353 4.431 1.00 42.36 234 HIS A O 1
ATOM 1902 N N . PHE A 1 238 ? 33.417 27.912 4.236 1.00 41.00 235 PHE A N 1
ATOM 1903 C CA . PHE A 1 238 ? 33.250 27.297 5.539 1.00 40.03 235 PHE A CA 1
ATOM 1904 C C . PHE A 1 238 ? 34.572 27.356 6.256 1.00 40.15 235 PHE A C 1
ATOM 1905 O O . PHE A 1 238 ? 35.628 27.257 5.593 1.00 40.33 235 PHE A O 1
ATOM 1913 N N . PRO A 1 239 ? 34.527 27.547 7.592 1.00 39.48 236 PRO A N 1
ATOM 1914 C CA . PRO A 1 239 ? 35.745 27.592 8.407 1.00 40.19 236 PRO A CA 1
ATOM 1915 C C . PRO A 1 239 ? 36.486 26.266 8.373 1.00 40.34 236 PRO A C 1
ATOM 1916 O O . PRO A 1 239 ? 35.860 25.193 8.559 1.00 39.34 236 PRO A O 1
ATOM 1920 N N . LEU A 1 240 ? 37.807 26.331 8.171 1.00 40.48 237 LEU A N 1
ATOM 1921 C CA . LEU A 1 240 ? 38.651 25.185 8.484 1.00 39.94 237 LEU A CA 1
ATOM 1922 C C . LEU A 1 240 ? 38.466 24.776 9.927 1.00 39.27 237 LEU A C 1
ATOM 1923 O O . LEU A 1 240 ? 38.392 25.611 10.857 1.00 40.11 237 LEU A O 1
ATOM 1928 N N . SER A 1 241 ? 38.375 23.475 10.121 1.00 38.32 238 SER A N 1
ATOM 1929 C CA . SER A 1 241 ? 38.379 22.853 11.423 1.00 38.87 238 SER A CA 1
ATOM 1930 C C . SER A 1 241 ? 39.714 23.202 12.135 1.00 39.18 238 SER A C 1
ATOM 1931 O O . SER A 1 241 ? 40.777 23.307 11.484 1.00 38.70 238 SER A O 1
ATOM 1934 N N . ILE A 1 242 ? 39.664 23.328 13.447 1.00 38.82 239 ILE A N 1
ATOM 1935 C CA . ILE A 1 242 ? 40.889 23.647 14.221 1.00 39.90 239 ILE A CA 1
ATOM 1936 C C . ILE A 1 242 ? 41.958 22.547 14.172 1.00 40.04 239 ILE A C 1
ATOM 1937 O O . ILE A 1 242 ? 41.637 21.353 14.266 1.00 40.94 239 ILE A O 1
ATOM 1942 N N . ASN A 1 243 ? 43.221 22.956 13.998 1.00 39.54 240 ASN A N 1
ATOM 1943 C CA . ASN A 1 243 ? 44.348 22.040 14.059 1.00 39.54 240 ASN A CA 1
ATOM 1944 C C . ASN A 1 243 ? 44.482 21.534 15.490 1.00 39.99 240 ASN A C 1
ATOM 1945 O O . ASN A 1 243 ? 44.975 22.267 16.364 1.00 40.12 240 ASN A O 1
ATOM 1950 N N . ILE A 1 244 ? 43.990 20.320 15.743 1.00 39.45 241 ILE A N 1
ATOM 1951 C CA . ILE A 1 244 ? 44.062 19.707 17.078 1.00 39.34 241 ILE A CA 1
ATOM 1952 C C . ILE A 1 244 ? 45.234 18.706 17.192 1.00 38.84 241 ILE A C 1
ATOM 1953 O O . ILE A 1 244 ? 45.294 17.898 18.109 1.00 36.99 241 ILE A O 1
ATOM 1958 N N . ASN A 1 245 ? 46.156 18.790 16.232 1.00 39.48 242 ASN A N 1
ATOM 1959 C CA . ASN A 1 245 ? 47.341 17.929 16.172 1.00 41.53 242 ASN A CA 1
ATOM 1960 C C . ASN A 1 245 ? 47.015 16.445 16.065 1.00 42.59 242 ASN A C 1
ATOM 1961 O O . ASN A 1 245 ? 47.691 15.606 16.654 1.00 41.67 242 ASN A O 1
ATOM 1966 N N . ASN A 1 246 ? 45.969 16.104 15.315 1.00 43.51 243 ASN A N 1
ATOM 1967 C CA . ASN A 1 246 ? 45.632 14.697 15.167 1.00 44.50 243 ASN A CA 1
ATOM 1968 C C . ASN A 1 246 ? 46.634 14.103 14.176 1.00 45.07 243 ASN A C 1
ATOM 1969 O O . ASN A 1 246 ? 47.226 14.834 13.376 1.00 44.68 243 ASN A O 1
ATOM 1974 N N . ASN A 1 247 ? 46.882 12.803 14.256 1.00 45.45 244 ASN A N 1
ATOM 1975 C CA . ASN A 1 247 ? 47.766 12.164 13.266 1.00 46.17 244 ASN A CA 1
ATOM 1976 C C . ASN A 1 247 ? 46.989 11.151 12.453 1.00 45.60 244 ASN A C 1
ATOM 1977 O O . ASN A 1 247 ? 45.903 10.730 12.849 1.00 45.97 244 ASN A O 1
ATOM 1982 N N . PHE A 1 248 ? 47.556 10.773 11.313 1.00 44.76 245 PHE A N 1
ATOM 1983 C CA . PHE A 1 248 ? 46.899 9.851 10.431 1.00 43.67 245 PHE A CA 1
ATOM 1984 C C . PHE A 1 248 ? 47.920 8.985 9.761 1.00 44.10 245 PHE A C 1
ATOM 1985 O O . PHE A 1 248 ? 48.968 9.482 9.337 1.00 43.55 245 PHE A O 1
ATOM 1993 N N . THR A 1 249 ? 47.623 7.694 9.645 1.00 44.43 246 THR A N 1
ATOM 1994 C CA . THR A 1 249 ? 48.473 6.822 8.840 1.00 45.26 246 THR A CA 1
ATOM 1995 C C . THR A 1 249 ? 47.879 6.686 7.450 1.00 45.51 246 THR A C 1
ATOM 1996 O O . THR A 1 249 ? 46.849 6.034 7.254 1.00 45.23 246 THR A O 1
ATOM 2000 N N . LEU A 1 250 ? 48.546 7.287 6.490 1.00 45.77 247 LEU A N 1
ATOM 2001 C CA . LEU A 1 250 ? 48.102 7.229 5.129 1.00 46.64 247 LEU A CA 1
ATOM 2002 C C . LEU A 1 250 ? 48.668 5.982 4.460 1.00 48.26 247 LEU A C 1
ATOM 2003 O O . LEU A 1 250 ? 49.877 5.881 4.226 1.00 48.20 247 LEU A O 1
ATOM 2008 N N . GLU A 1 251 ? 47.776 5.046 4.137 1.00 49.66 248 GLU A N 1
ATOM 2009 C CA . GLU A 1 251 ? 48.139 3.738 3.588 1.00 51.31 248 GLU A CA 1
ATOM 2010 C C . GLU A 1 251 ? 47.964 3.687 2.071 1.00 51.47 248 GLU A C 1
ATOM 2011 O O . GLU A 1 251 ? 46.990 4.213 1.527 1.00 49.95 248 GLU A O 1
ATOM 2017 N N . ASN A 1 252 ? 48.916 3.058 1.381 1.00 51.91 249 ASN A N 1
ATOM 2018 C CA . ASN A 1 252 ? 48.760 2.863 -0.056 1.00 53.24 249 ASN A CA 1
ATOM 2019 C C . ASN A 1 252 ? 47.784 1.731 -0.358 1.00 52.93 249 ASN A C 1
ATOM 2020 O O . ASN A 1 252 ? 47.530 0.858 0.478 1.00 52.09 249 ASN A O 1
ATOM 2025 N N . LYS A 1 253 ? 47.229 1.768 -1.554 1.00 53.66 250 LYS A N 1
ATOM 2026 C CA . LYS A 1 253 ? 46.411 0.672 -2.039 1.00 55.04 250 LYS A CA 1
ATOM 2027 C C . LYS A 1 253 ? 47.329 -0.418 -2.612 1.00 56.24 250 LYS A C 1
ATOM 2028 O O . LYS A 1 253 ? 48.285 -0.108 -3.361 1.00 56.41 250 LYS A O 1
ATOM 2034 N N . HIS A 1 254 ? 47.046 -1.686 -2.292 1.00 57.30 251 HIS A N 1
ATOM 2035 C CA . HIS A 1 254 ? 47.718 -2.775 -3.009 1.00 58.26 251 HIS A CA 1
ATOM 2036 C C . HIS A 1 254 ? 47.541 -2.584 -4.511 1.00 57.84 251 HIS A C 1
ATOM 2037 O O . HIS A 1 254 ? 46.613 -1.906 -4.948 1.00 57.16 251 HIS A O 1
ATOM 2044 N N . ASN A 1 255 ? 48.428 -3.184 -5.301 1.00 57.82 252 ASN A N 1
ATOM 2045 C CA . ASN A 1 255 ? 48.540 -2.807 -6.714 1.00 58.17 252 ASN A CA 1
ATOM 2046 C C . ASN A 1 255 ? 47.360 -3.211 -7.574 1.00 57.33 252 ASN A C 1
ATOM 2047 O O . ASN A 1 255 ? 46.975 -2.499 -8.520 1.00 57.81 252 ASN A O 1
ATOM 2052 N N . ASN A 1 256 ? 46.802 -4.368 -7.241 1.00 55.50 253 ASN A N 1
ATOM 2053 C CA . ASN A 1 256 ? 45.684 -4.897 -7.986 1.00 53.86 253 ASN A CA 1
ATOM 2054 C C . ASN A 1 256 ? 44.356 -4.546 -7.310 1.00 51.54 253 ASN A C 1
ATOM 2055 O O . ASN A 1 256 ? 43.392 -5.309 -7.367 1.00 51.36 253 ASN A O 1
ATOM 2060 N N . SER A 1 257 ? 44.340 -3.383 -6.658 1.00 48.30 254 SER A N 1
ATOM 2061 C CA . SER A 1 257 ? 43.110 -2.793 -6.164 1.00 45.73 254 SER A CA 1
ATOM 2062 C C . SER A 1 257 ? 42.142 -2.552 -7.314 1.00 42.89 254 SER A C 1
ATOM 2063 O O . SER A 1 257 ? 42.545 -2.158 -8.398 1.00 42.24 254 SER A O 1
ATOM 2066 N N . ILE A 1 258 ? 40.854 -2.762 -7.060 1.00 41.14 255 ILE A N 1
ATOM 2067 C CA . ILE A 1 258 ? 39.813 -2.262 -7.955 1.00 39.34 255 ILE A CA 1
ATOM 2068 C C . ILE A 1 258 ? 39.973 -0.751 -8.082 1.00 39.74 255 ILE A C 1
ATOM 2069 O O . ILE A 1 258 ? 39.920 -0.005 -7.078 1.00 40.20 255 ILE A O 1
ATOM 2074 N N . ASN A 1 259 ? 40.162 -0.295 -9.304 1.00 39.62 256 ASN A N 1
ATOM 2075 C CA . ASN A 1 259 ? 40.386 1.110 -9.567 1.00 40.55 256 ASN A CA 1
ATOM 2076 C C . ASN A 1 259 ? 39.514 1.663 -10.653 1.00 39.57 256 ASN A C 1
ATOM 2077 O O . ASN A 1 259 ? 39.723 2.791 -11.097 1.00 41.61 256 ASN A O 1
ATOM 2082 N N . ASP A 1 260 ? 38.559 0.868 -11.131 1.00 37.64 257 ASP A N 1
ATOM 2083 C CA . ASP A 1 260 ? 37.593 1.349 -12.146 1.00 34.79 257 ASP A CA 1
ATOM 2084 C C . ASP A 1 260 ? 36.276 0.677 -11.746 1.00 32.10 257 ASP A C 1
ATOM 2085 O O . ASP A 1 260 ? 36.303 -0.317 -11.017 1.00 29.78 257 ASP A O 1
ATOM 2090 N N . ILE A 1 261 ? 35.161 1.271 -12.161 1.00 30.19 258 ILE A N 1
ATOM 2091 C CA . ILE A 1 261 ? 33.823 0.721 -11.906 1.00 30.35 258 ILE A CA 1
ATOM 2092 C C . ILE A 1 261 ? 33.741 -0.627 -12.617 1.00 30.48 258 ILE A C 1
ATOM 2093 O O . ILE A 1 261 ? 34.197 -0.748 -13.768 1.00 29.59 258 ILE A O 1
ATOM 2098 N N . LEU A 1 262 ? 33.229 -1.639 -11.919 1.00 28.40 259 LEU A N 1
ATOM 2099 C CA . LEU A 1 262 ? 33.082 -2.974 -12.532 1.00 28.60 259 LEU A CA 1
ATOM 2100 C C . LEU A 1 262 ? 31.956 -3.063 -13.534 1.00 29.00 259 LEU A C 1
ATOM 2101 O O . LEU A 1 262 ? 30.899 -2.452 -13.404 1.00 27.43 259 LEU A O 1
ATOM 2106 N N . LEU A 1 263 ? 32.168 -3.882 -14.560 1.00 29.56 260 LEU A N 1
ATOM 2107 C CA . LEU A 1 263 ? 31.149 -4.096 -15.572 1.00 30.49 260 LEU A CA 1
ATOM 2108 C C . LEU A 1 263 ? 30.357 -5.317 -15.141 1.00 28.53 260 LEU A C 1
ATOM 2109 O O . LEU A 1 263 ? 30.869 -6.162 -14.425 1.00 30.40 260 LEU A O 1
ATOM 2114 N N . THR A 1 264 ? 29.141 -5.475 -15.647 1.00 28.85 261 THR A N 1
ATOM 2115 C CA . THR A 1 264 ? 28.350 -6.638 -15.266 1.00 29.06 261 THR A CA 1
ATOM 2116 C C . THR A 1 264 ? 28.271 -7.587 -16.463 1.00 30.46 261 THR A C 1
ATOM 2117 O O . THR A 1 264 ? 28.291 -7.138 -17.584 1.00 30.89 261 THR A O 1
ATOM 2121 N N . ASP A 1 265 ? 28.164 -8.873 -16.200 1.00 31.51 262 ASP A N 1
ATOM 2122 C CA . ASP A 1 265 ? 27.857 -9.866 -17.242 1.00 32.27 262 ASP A CA 1
ATOM 2123 C C . ASP A 1 265 ? 26.387 -9.815 -17.650 1.00 33.40 262 ASP A C 1
ATOM 2124 O O . ASP A 1 265 ? 25.508 -9.529 -16.832 1.00 32.17 262 ASP A O 1
ATOM 2129 N N . ASN A 1 266 ? 26.121 -10.121 -18.915 1.00 33.05 263 ASN A N 1
ATOM 2130 C CA . ASN A 1 266 ? 24.790 -10.172 -19.458 1.00 33.17 263 ASN A CA 1
ATOM 2131 C C . ASN A 1 266 ? 23.979 -11.408 -19.008 1.00 32.05 263 ASN A C 1
ATOM 2132 O O . ASN A 1 266 ? 23.551 -12.247 -19.824 1.00 31.33 263 ASN A O 1
ATOM 2137 N N . THR A 1 267 ? 23.766 -11.554 -17.695 1.00 29.08 264 THR A N 1
ATOM 2138 C CA . THR A 1 267 ? 22.875 -12.588 -17.178 1.00 27.14 264 THR A CA 1
ATOM 2139 C C . THR A 1 267 ? 21.382 -12.283 -17.464 1.00 26.50 264 THR A C 1
ATOM 2140 O O . THR A 1 267 ? 21.035 -11.189 -17.954 1.00 27.21 264 THR A O 1
ATOM 2144 N N . PRO A 1 268 ? 20.479 -13.243 -17.211 1.00 26.56 265 PRO A N 1
ATOM 2145 C CA . PRO A 1 268 ? 19.063 -12.934 -17.424 1.00 25.58 265 PRO A CA 1
ATOM 2146 C C . PRO A 1 268 ? 18.627 -11.738 -16.554 1.00 24.23 265 PRO A C 1
ATOM 2147 O O . PRO A 1 268 ? 17.919 -10.882 -17.005 1.00 21.91 265 PRO A O 1
ATOM 2151 N N . GLY A 1 269 ? 19.135 -11.664 -15.339 1.00 23.80 266 GLY A N 1
ATOM 2152 C CA . GLY A 1 269 ? 18.716 -10.565 -14.438 1.00 23.69 266 GLY A CA 1
ATOM 2153 C C . GLY A 1 269 ? 19.270 -9.208 -14.830 1.00 23.53 266 GLY A C 1
ATOM 2154 O O . GLY A 1 269 ? 18.541 -8.236 -14.826 1.00 23.40 266 GLY A O 1
ATOM 2155 N N . VAL A 1 270 ? 20.561 -9.151 -15.157 1.00 24.03 267 VAL A N 1
ATOM 2156 C CA . VAL A 1 270 ? 21.199 -7.918 -15.622 1.00 24.21 267 VAL A CA 1
ATOM 2157 C C . VAL A 1 270 ? 20.542 -7.513 -16.922 1.00 25.28 267 VAL A C 1
ATOM 2158 O O . VAL A 1 270 ? 20.257 -6.331 -17.120 1.00 24.20 267 VAL A O 1
ATOM 2162 N N . SER A 1 271 ? 20.316 -8.461 -17.853 1.00 27.33 268 SER A N 1
ATOM 2163 C CA . SER A 1 271 ? 19.696 -8.019 -19.129 1.00 26.47 268 SER A CA 1
ATOM 2164 C C . SER A 1 271 ? 18.297 -7.453 -18.939 1.00 26.41 268 SER A C 1
ATOM 2165 O O . SER A 1 271 ? 17.953 -6.477 -19.562 1.00 26.56 268 SER A O 1
ATOM 2168 N N . PHE A 1 272 ? 17.490 -8.097 -18.093 1.00 24.53 269 PHE A N 1
ATOM 2169 C CA . PHE A 1 272 ? 16.175 -7.650 -17.753 1.00 24.15 269 PHE A CA 1
ATOM 2170 C C . PHE A 1 272 ? 16.266 -6.213 -17.227 1.00 24.01 269 PHE A C 1
ATOM 2171 O O . PHE A 1 272 ? 15.529 -5.311 -17.653 1.00 23.54 269 PHE A O 1
ATOM 2179 N N . TYR A 1 273 ? 17.162 -6.036 -16.257 1.00 23.25 270 TYR A N 1
ATOM 2180 C CA . TYR A 1 273 ? 17.360 -4.720 -15.600 1.00 22.88 270 TYR A CA 1
ATOM 2181 C C . TYR A 1 273 ? 17.755 -3.604 -16.560 1.00 24.49 270 TYR A C 1
ATOM 2182 O O . TYR A 1 273 ? 17.115 -2.531 -16.585 1.00 22.71 270 TYR A O 1
ATOM 2191 N N . LYS A 1 274 ? 18.732 -3.902 -17.445 1.00 25.90 271 LYS A N 1
ATOM 2192 C CA . LYS A 1 274 ? 19.252 -2.908 -18.367 1.00 27.58 271 LYS A CA 1
ATOM 2193 C C . LYS A 1 274 ? 18.251 -2.610 -19.456 1.00 30.48 271 LYS A C 1
ATOM 2194 O O . LYS A 1 274 ? 18.221 -1.494 -20.006 1.00 32.19 271 LYS A O 1
ATOM 2200 N N . ASN A 1 275 ? 17.465 -3.602 -19.845 1.00 32.92 272 ASN A N 1
ATOM 2201 C CA A ASN A 1 275 ? 16.383 -3.434 -20.844 0.50 34.49 272 ASN A CA 1
ATOM 2202 C CA B ASN A 1 275 ? 16.510 -3.303 -20.865 0.50 34.75 272 ASN A CA 1
ATOM 2203 C C . ASN A 1 275 ? 15.362 -2.417 -20.369 1.00 35.88 272 ASN A C 1
ATOM 2204 O O . ASN A 1 275 ? 14.947 -1.510 -21.095 1.00 34.77 272 ASN A O 1
ATOM 2213 N N . GLN A 1 276 ? 14.950 -2.599 -19.106 1.00 37.19 273 GLN A N 1
ATOM 2214 C CA . GLN A 1 276 ? 13.974 -1.726 -18.489 1.00 40.34 273 GLN A CA 1
ATOM 2215 C C . GLN A 1 276 ? 14.536 -0.341 -18.306 1.00 41.38 273 GLN A C 1
ATOM 2216 O O . GLN A 1 276 ? 13.871 0.634 -18.655 1.00 43.12 273 GLN A O 1
ATOM 2222 N N . LEU A 1 277 ? 15.764 -0.254 -17.799 1.00 42.77 274 LEU A N 1
ATOM 2223 C CA . LEU A 1 277 ? 16.443 1.022 -17.542 1.00 44.69 274 LEU A CA 1
ATOM 2224 C C . LEU A 1 277 ? 16.619 1.824 -18.829 1.00 46.04 274 LEU A C 1
ATOM 2225 O O . LEU A 1 277 ? 16.359 3.030 -18.855 1.00 46.58 274 LEU A O 1
ATOM 2230 N N . LYS A 1 278 ? 17.037 1.145 -19.894 1.00 47.72 275 LYS A N 1
ATOM 2231 C CA . LYS A 1 278 ? 17.091 1.730 -21.229 1.00 49.93 275 LYS A CA 1
ATOM 2232 C C . LYS A 1 278 ? 15.755 2.305 -21.637 1.00 50.95 275 LYS A C 1
ATOM 2233 O O . LYS A 1 278 ? 15.667 3.475 -21.983 1.00 51.53 275 LYS A O 1
ATOM 2239 N N . ALA A 1 279 ? 14.716 1.477 -21.606 1.00 52.60 276 ALA A N 1
ATOM 2240 C CA . ALA A 1 279 ? 13.402 1.883 -22.076 1.00 54.65 276 ALA A CA 1
ATOM 2241 C C . ALA A 1 279 ? 12.940 3.200 -21.442 1.00 56.30 276 ALA A C 1
ATOM 2242 O O . ALA A 1 279 ? 12.456 4.094 -22.139 1.00 56.03 276 ALA A O 1
ATOM 2244 N N . ASP A 1 280 ? 13.094 3.337 -20.128 1.00 57.94 277 ASP A N 1
ATOM 2245 C CA . ASP A 1 280 ? 12.611 4.567 -19.494 1.00 59.97 277 ASP A CA 1
ATOM 2246 C C . ASP A 1 280 ? 13.648 5.671 -19.245 1.00 60.81 277 ASP A C 1
ATOM 2247 O O . ASP A 1 280 ? 13.275 6.780 -18.909 1.00 61.33 277 ASP A O 1
ATOM 2252 N N . ASN A 1 281 ? 14.931 5.395 -19.451 1.00 62.11 278 ASN A N 1
ATOM 2253 C CA . ASN A 1 281 ? 15.909 6.487 -19.555 1.00 63.73 278 ASN A CA 1
ATOM 2254 C C . ASN A 1 281 ? 15.729 7.216 -20.878 1.00 64.75 278 ASN A C 1
ATOM 2255 O O . ASN A 1 281 ? 16.012 8.406 -20.986 1.00 65.42 278 ASN A O 1
ATOM 2260 N N . LYS A 1 282 ? 15.262 6.485 -21.886 1.00 65.80 279 LYS A N 1
ATOM 2261 C CA . LYS A 1 282 ? 14.969 7.053 -23.201 1.00 66.62 279 LYS A CA 1
ATOM 2262 C C . LYS A 1 282 ? 13.775 8.012 -23.117 1.00 66.77 279 LYS A C 1
ATOM 2263 O O . LYS A 1 282 ? 13.818 9.106 -23.705 1.00 67.12 279 LYS A O 1
ATOM 2269 N N . ILE A 1 283 ? 12.730 7.598 -22.384 1.00 66.61 280 ILE A N 1
ATOM 2270 C CA . ILE A 1 283 ? 11.539 8.427 -22.106 1.00 66.26 280 ILE A CA 1
ATOM 2271 C C . ILE A 1 283 ? 11.920 9.716 -21.344 1.00 66.51 280 ILE A C 1
ATOM 2272 O O . ILE A 1 283 ? 11.594 10.825 -21.789 1.00 66.23 280 ILE A O 1
ATOM 2277 N N . MET A 1 284 ? 12.605 9.564 -20.204 1.00 66.46 281 MET A N 1
ATOM 2278 C CA . MET A 1 284 ? 13.257 10.694 -19.516 1.00 66.30 281 MET A CA 1
ATOM 2279 C C . MET A 1 284 ? 14.479 11.163 -20.350 1.00 67.01 281 MET A C 1
ATOM 2280 O O . MET A 1 284 ? 15.199 11.723 -21.203 1.00 67.25 281 MET A O 1
#

Solvent-accessible surface area: 13715 Å² total; per-residue (Å²): 139,26,51,162,1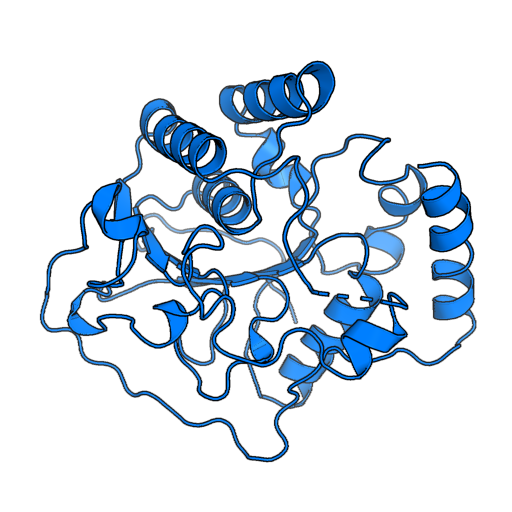23,12,126,28,64,174,138,41,45,34,0,0,0,0,7,16,9,25,6,0,101,85,14,21,35,89,36,4,14,187,90,62,33,5,0,1,5,30,21,0,0,15,4,70,63,11,10,7,22,79,143,2,31,0,0,0,0,61,22,30,27,0,18,13,0,31,60,0,0,54,51,0,44,128,95,114,12,6,76,6,76,12,2,4,0,8,0,19,62,12,91,100,29,2,8,117,58,13,30,147,36,2,77,115,66,6,101,53,8,78,4,0,32,53,14,0,65,98,10,157,103,0,29,64,44,6,37,122,14,12,89,150,116,85,67,63,6,23,20,7,2,3,0,0,0,0,0,10,31,40,23,0,82,27,0,20,0,1,4,18,16,20,93,72,71,151,92,55,35,13,41,113,10,46,18,102,30,17,106,82,44,119,109,116,154,79,147,46,67,141,12,49,42,42,121,4,4,9,78,0,1,114,43,0,77,63,44,52,159,6,67,2,66,0,0,3,61,139,12,55,2,25,116,77,6,77,55,9,136,77,95,123,36,133,54,124,73,88,96,23,139,140,117,19,16,104,23,0,43,85,28,118,121,64,121,37,24,41,103,13,65,100,45,32,142,56,23,63,184,148,92

Foldseek 3Di:
DADPDQADDPVAQEEEEEEQFQLLVFFQQLQDDPDYAYEEEDQNLLDQWPSPDAEHAEYEYELLCCVLVVVVVVVCVVVVVHHHRAYEHLDLPDCLRAPPVSVVCVCVVVVRHYYLNVQLVVVPVLSVVQVVCCPPPLAHADVRLSVVSNSLSSPRFEYEYTSDAFCDDDGGGNGDPPDPVVCVSPPDPPDDDPNYGPVVNLVSVVVSCVPSPGAYAYRGPPGPVCVRHPHRDSNRHDDDIGGGDDPRPNDRDDDDPDPVVVVVVVVSVVVVVVD

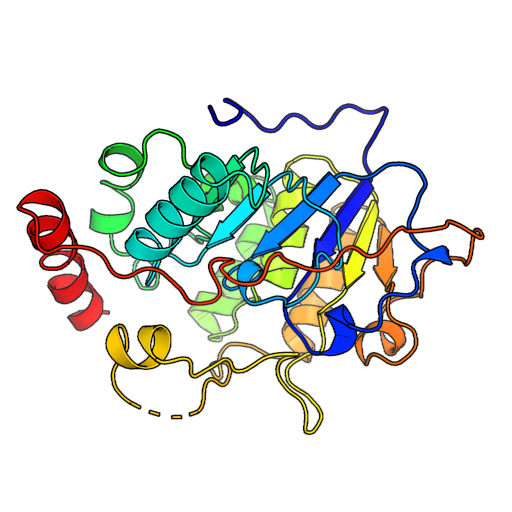Organism: Campylobacter jejuni (NCBI:txid197)

Secondary structure (DSSP, 8-state):
---SS----TT--EEEEE--SGGGGG--GGGS-SS-EEEEETTGGG-SB-TT-SEESEEEE-GGGHHHHHHHHHHHHHTTS-EE--EEE-----TTTS-HHHHHHHHHH-TT-EETHHHHTTSHHHHHHHHHHHHHH-----HHHHHHHHHHHHT--EEEEES--TT-SS---SS-SS-HHHHHHS-------TT--HHHHHHHHHHHHHHHT-EEEE--TTSGGGGTSPBPP--------PBPPTT---SPPP----HHHHHHHHHHHHHHHH-